Protein AF-A0A2K3MIE4-F1 (afdb_monomer)

Solvent-accessible surface area (backbone atoms only — not comparable to full-atom values): 15399 Å² total; per-residue (Å²): 136,81,85,80,80,53,74,68,64,56,51,57,57,57,58,60,64,71,74,73,79,87,73,94,75,70,89,71,62,68,70,68,67,75,77,69,88,78,77,83,76,74,84,74,79,80,76,81,74,81,78,76,85,73,79,75,79,70,93,45,78,77,49,48,68,51,58,62,53,67,41,61,75,44,60,94,91,35,94,64,21,81,88,58,62,64,66,58,58,49,57,73,76,37,62,61,74,66,50,50,56,49,47,67,73,45,36,73,69,43,48,52,52,52,51,50,53,50,52,53,50,53,53,52,51,50,54,52,50,53,54,52,50,54,54,48,52,56,50,50,54,53,50,51,53,50,50,56,49,52,53,51,50,52,52,54,50,51,52,52,49,52,53,52,52,54,50,52,55,48,54,53,51,52,50,54,50,49,51,53,53,50,53,50,49,51,52,52,52,50,50,50,51,54,52,50,50,54,51,50,53,48,52,50,55,48,53,52,50,54,52,50,54,50,51,55,54,51,45,49,68,78,43,68,87,61,85,62,86,81,69,51,96,74,45,42,77,56,97,90,39,82,37,76,66,76,80,82,81,83,126

Foldseek 3Di:
DDDDDDPVVVVVVVVVVVPPDDDDDDPPPVVVVVPPDDDDDDDDPPPPPPPPPPDPDDPDPVVVVVVLVVCCPPDPPDPSDPPDDVVVVCVVVDVVVVVVVVDVVCDPVNVVVVVVVVVVVVVVVVVVVVVVVVVVVVVVVVVVVVVVVVVVVVVVVVVVVVVVVVVVVVVVVVVVVVVVVVVVVVVVVVVVVVVVVVVVVVVVVVVLVVVQVVVLVVCCVVPVPDDCVPPDSQWDQDPNDTHHDPPPPPD

Mean predicted al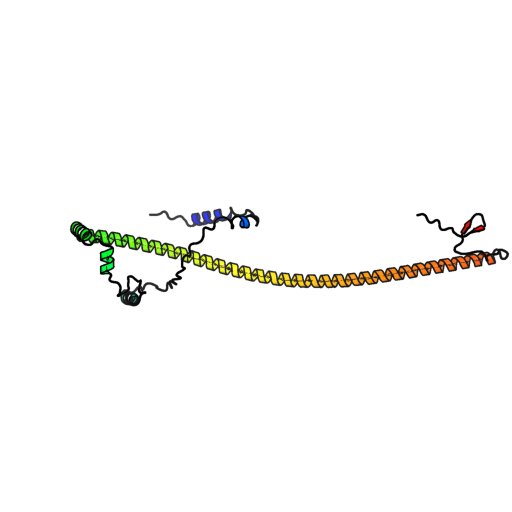igned error: 19.74 Å

pLDDT: mean 73.59, std 22.69, range [24.42, 97.62]

Organism: Trifolium pratense (NCBI:txid57577)

Secondary structure (DSSP, 8-state):
------HHHHHHHHHHTTSS------TTSHHHHSSS----------------------SSHHHHHHHHHHGGG--TT-TT-TTS-HHHHHHHHS-HHHHHHHHHHHHHHHHHHHHHHHHHHHHHHHHHHHHHHHHHHHHHHHHHHHHHHHHHHHHHHHHHHHHHHHHHHHHHHHHHHHHHHHHHHHHHHHHHHHHHHHHHHHHHHHHHHHHHHHHHHHHHHH-TTS--TT--TTEEEETTEEEE-------

Structure (mmCIF, N/CA/C/O backbone):
data_AF-A0A2K3MIE4-F1
#
_entry.id   AF-A0A2K3MIE4-F1
#
loop_
_atom_site.group_PDB
_atom_site.id
_atom_site.type_symbol
_atom_site.label_atom_id
_atom_site.label_alt_id
_atom_site.label_comp_id
_atom_site.label_asym_id
_atom_site.label_entity_id
_atom_site.label_seq_id
_atom_site.pdbx_PDB_ins_code
_atom_site.Cartn_x
_atom_site.Cartn_y
_atom_site.Cartn_z
_atom_site.occupancy
_atom_site.B_iso_or_equiv
_atom_site.auth_seq_id
_atom_site.auth_comp_id
_atom_site.auth_asym_id
_atom_site.auth_atom_id
_atom_site.pdbx_PDB_model_num
ATOM 1 N N . MET A 1 1 ? 18.708 20.104 -47.306 1.00 38.19 1 MET A N 1
ATOM 2 C CA . MET A 1 1 ? 18.418 20.939 -46.119 1.00 38.19 1 MET A CA 1
ATOM 3 C C . MET A 1 1 ? 17.108 20.455 -45.522 1.00 38.19 1 MET A C 1
ATOM 5 O O . MET A 1 1 ? 16.086 20.610 -46.169 1.00 38.19 1 MET A O 1
ATOM 9 N N . ALA A 1 2 ? 17.135 19.792 -44.364 1.00 35.16 2 ALA A N 1
ATOM 10 C CA . ALA A 1 2 ? 15.908 19.425 -43.654 1.00 35.16 2 ALA A CA 1
ATOM 11 C C . ALA A 1 2 ? 15.417 20.636 -42.834 1.00 35.16 2 ALA A C 1
ATOM 13 O O . ALA A 1 2 ? 16.261 21.325 -42.248 1.00 35.16 2 ALA A O 1
ATOM 14 N N . PRO A 1 3 ? 14.105 20.927 -42.790 1.00 42.50 3 PRO A N 1
ATOM 15 C CA . PRO A 1 3 ? 13.595 22.067 -42.043 1.00 42.50 3 PRO A CA 1
ATOM 16 C C . PRO A 1 3 ? 13.736 21.797 -40.540 1.00 42.50 3 PRO A C 1
ATOM 18 O O . PRO A 1 3 ? 13.267 20.784 -40.023 1.00 42.50 3 PRO A O 1
ATOM 21 N N . LYS A 1 4 ? 14.421 22.699 -39.831 1.00 48.53 4 LYS A N 1
ATOM 22 C CA . LYS A 1 4 ? 14.521 22.665 -38.369 1.00 48.53 4 LYS A CA 1
ATOM 23 C C . LYS A 1 4 ? 13.194 23.154 -37.785 1.00 48.53 4 LYS A C 1
ATOM 25 O O . LYS A 1 4 ? 12.883 24.336 -37.902 1.00 48.53 4 LYS A O 1
ATOM 30 N N . MET A 1 5 ? 12.430 22.255 -37.164 1.00 56.97 5 MET A N 1
ATOM 31 C CA . MET A 1 5 ? 11.283 22.634 -36.329 1.00 56.97 5 MET A CA 1
ATOM 32 C C . MET A 1 5 ? 11.757 23.476 -35.145 1.00 56.97 5 MET A C 1
ATOM 34 O O . MET A 1 5 ? 12.803 23.195 -34.550 1.00 56.97 5 MET A O 1
ATOM 38 N N . SER A 1 6 ? 10.995 24.519 -34.815 1.00 74.94 6 SER A N 1
ATOM 39 C CA . SER A 1 6 ? 11.339 25.406 -33.705 1.00 74.94 6 SER A CA 1
ATOM 40 C C . SER A 1 6 ? 11.034 24.727 -32.368 1.00 74.94 6 SER A C 1
ATOM 42 O O . SER A 1 6 ? 10.088 23.949 -32.250 1.00 74.94 6 SER A O 1
ATOM 44 N N . LYS A 1 7 ? 11.821 25.046 -31.337 1.00 62.34 7 LYS A N 1
ATOM 45 C CA . LYS A 1 7 ? 11.661 24.515 -29.973 1.00 62.34 7 LYS A CA 1
ATOM 46 C C . LYS A 1 7 ? 10.233 24.705 -29.428 1.00 62.34 7 LYS A C 1
ATOM 48 O O . LYS A 1 7 ? 9.734 23.840 -28.721 1.00 62.34 7 LYS A O 1
ATOM 53 N N . LYS A 1 8 ? 9.553 25.771 -29.864 1.00 66.88 8 LYS A N 1
ATOM 54 C CA . LYS A 1 8 ? 8.174 26.100 -29.483 1.00 66.88 8 LYS A CA 1
ATOM 55 C C . LYS A 1 8 ? 7.146 25.099 -30.031 1.00 66.88 8 LYS A C 1
ATOM 57 O O . LYS A 1 8 ? 6.204 24.756 -29.335 1.00 66.88 8 LYS A O 1
ATOM 62 N N . GLN A 1 9 ? 7.372 24.566 -31.236 1.00 62.47 9 GLN A N 1
ATOM 63 C CA . GLN A 1 9 ? 6.507 23.535 -31.834 1.00 62.47 9 GLN A CA 1
ATOM 64 C C . GLN A 1 9 ? 6.677 22.168 -31.154 1.00 62.47 9 GLN A C 1
ATOM 66 O O . GLN A 1 9 ? 5.782 21.332 -31.198 1.00 62.47 9 GLN A O 1
ATOM 71 N N . MET A 1 10 ? 7.827 21.938 -30.516 1.00 58.81 10 MET A N 1
ATOM 72 C CA . MET A 1 10 ? 8.111 20.701 -29.787 1.00 58.81 10 MET A CA 1
ATOM 73 C C . MET A 1 10 ? 7.432 20.688 -28.409 1.00 58.81 10 MET A C 1
ATOM 75 O O . MET A 1 10 ? 6.935 19.649 -27.983 1.00 58.81 10 MET A O 1
ATOM 79 N N . GLU A 1 11 ? 7.368 21.843 -27.740 1.00 64.69 11 GLU A N 1
ATOM 80 C CA . GLU A 1 11 ? 6.658 22.012 -26.463 1.00 64.69 11 GLU A CA 1
ATOM 81 C C . GLU A 1 11 ? 5.134 21.914 -26.634 1.00 64.69 11 GLU A C 1
ATOM 83 O O . GLU A 1 11 ? 4.478 21.216 -25.865 1.00 64.69 11 GLU A O 1
ATOM 88 N N . GLU A 1 12 ? 4.579 22.486 -27.705 1.00 59.62 12 GLU A N 1
ATOM 89 C CA . GLU A 1 12 ? 3.132 22.457 -27.973 1.00 59.62 12 GLU A CA 1
ATOM 90 C C . GLU A 1 12 ? 2.603 21.030 -28.245 1.00 59.62 12 GLU A C 1
ATOM 92 O O . GLU A 1 12 ? 1.516 20.657 -27.795 1.00 59.62 12 GLU A O 1
ATOM 97 N N . LEU A 1 13 ? 3.413 20.174 -28.884 1.00 53.97 13 LEU A N 1
ATOM 98 C CA . LEU A 1 13 ? 3.094 18.752 -29.071 1.00 53.97 13 LEU A CA 1
ATOM 99 C C . LEU A 1 13 ? 3.136 17.961 -27.754 1.00 53.97 13 LEU A C 1
ATOM 101 O O . LEU A 1 13 ? 2.296 17.085 -27.537 1.00 53.97 13 LEU A O 1
ATOM 105 N N . LEU A 1 14 ? 4.062 18.287 -26.848 1.00 51.41 14 LEU A N 1
ATOM 106 C CA . LEU A 1 14 ? 4.169 17.637 -25.537 1.00 51.41 14 LEU A CA 1
ATOM 107 C C . LEU A 1 14 ? 3.005 18.010 -24.608 1.00 51.41 14 LEU A C 1
ATOM 109 O O . LEU A 1 14 ? 2.522 17.151 -23.865 1.00 51.41 14 LEU A O 1
ATOM 113 N N . GLU A 1 15 ? 2.513 19.248 -24.679 1.00 48.09 15 GLU A N 1
ATOM 114 C CA . GLU A 1 15 ? 1.377 19.714 -23.876 1.00 48.09 15 GLU A CA 1
ATOM 115 C C . GLU A 1 15 ? 0.042 19.093 -24.326 1.00 48.09 15 GLU A C 1
ATOM 117 O O . GLU A 1 15 ? -0.800 18.768 -23.484 1.00 48.09 15 GLU A O 1
ATOM 122 N N . SER A 1 16 ? -0.133 18.860 -25.635 1.00 45.16 16 SER A N 1
ATOM 123 C CA . SER A 1 16 ? -1.343 18.223 -26.183 1.00 45.16 16 SER A CA 1
ATOM 124 C C . SER A 1 16 ? -1.523 16.773 -25.705 1.00 45.16 16 SER A C 1
ATOM 126 O O . SER A 1 16 ? -2.641 16.352 -25.419 1.00 45.16 16 SER A O 1
ATOM 128 N N . SER A 1 17 ? -0.421 16.045 -25.480 1.00 44.59 17 SER A N 1
ATOM 129 C CA . SER A 1 17 ? -0.449 14.649 -25.012 1.00 44.59 17 SER A CA 1
ATOM 130 C C . SER A 1 17 ? -0.822 14.474 -23.533 1.00 44.59 17 SER A C 1
ATOM 132 O O . SER A 1 17 ? -1.147 13.369 -23.107 1.00 44.59 17 SER A O 1
ATOM 134 N N . LYS A 1 18 ? -0.794 15.548 -22.729 1.00 46.38 18 LYS A N 1
ATOM 135 C CA . LYS A 1 18 ? -1.121 15.488 -21.292 1.00 46.38 18 LYS A CA 1
ATOM 136 C C . LYS A 1 18 ? -2.611 15.657 -20.985 1.00 46.38 18 LYS A C 1
ATOM 138 O O . LYS A 1 18 ? -3.004 15.425 -19.845 1.00 46.38 18 LYS A O 1
ATOM 143 N N . LYS A 1 19 ? -3.435 16.076 -21.955 1.00 44.31 19 LYS A N 1
ATOM 144 C CA . LYS A 1 19 ? -4.866 16.367 -21.729 1.00 44.31 19 LYS A CA 1
ATOM 145 C C . LYS A 1 19 ? -5.825 15.242 -22.130 1.00 44.31 19 LYS A C 1
ATOM 147 O O . LYS A 1 19 ? -6.965 15.261 -21.679 1.00 44.31 19 LYS A O 1
ATOM 152 N N . GLU A 1 20 ? -5.376 14.233 -22.871 1.00 40.16 20 GLU A N 1
ATOM 153 C CA . GLU A 1 20 ? -6.180 13.053 -23.218 1.00 40.16 20 GLU A CA 1
ATOM 154 C C . GLU A 1 20 ? -5.651 11.819 -22.482 1.00 40.16 20 GLU A C 1
ATOM 156 O O . GLU A 1 20 ? -4.841 11.057 -22.998 1.00 40.16 20 GLU A O 1
ATOM 161 N N . GLY A 1 21 ? -6.061 11.632 -21.228 1.00 37.97 21 GLY A N 1
ATOM 162 C CA . GLY A 1 21 ? -5.585 10.474 -20.469 1.00 37.97 21 GLY A CA 1
ATOM 163 C C . GLY A 1 21 ? -6.071 10.371 -19.034 1.00 37.97 21 GLY A C 1
ATOM 164 O O . GLY A 1 21 ? -5.350 9.848 -18.193 1.00 37.97 21 GLY A O 1
ATOM 165 N N . ILE A 1 22 ? -7.269 10.868 -18.725 1.00 38.31 22 ILE A N 1
ATOM 166 C CA . ILE A 1 22 ? -7.956 10.523 -17.477 1.00 38.31 22 ILE A CA 1
ATOM 167 C C . ILE A 1 22 ? -9.279 9.866 -17.867 1.00 38.31 22 ILE A C 1
ATOM 169 O O . ILE A 1 22 ? -10.312 10.519 -17.961 1.00 38.31 22 ILE A O 1
ATOM 173 N N . SER A 1 23 ? -9.244 8.557 -18.113 1.00 37.72 23 SER A N 1
ATOM 174 C CA . SER A 1 23 ? -10.439 7.723 -18.011 1.00 37.72 23 SER A CA 1
ATOM 175 C C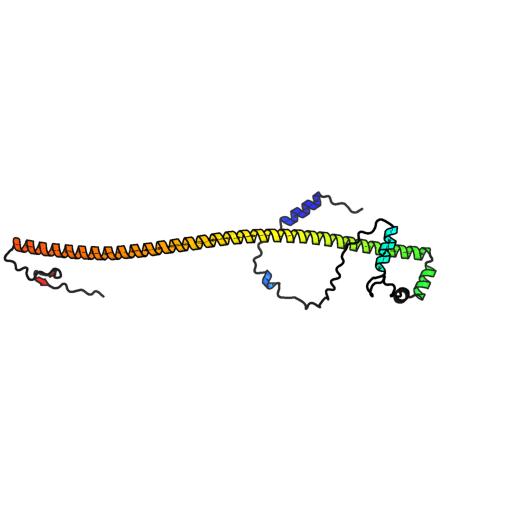 . SER A 1 23 ? -10.129 6.560 -17.081 1.00 37.72 23 SER A C 1
ATOM 177 O O . SER A 1 23 ? -9.247 5.747 -17.358 1.00 37.72 23 SER A O 1
ATOM 179 N N . HIS A 1 24 ? -10.850 6.513 -15.965 1.00 39.16 24 HIS A N 1
ATOM 180 C CA . HIS A 1 24 ? -10.880 5.393 -15.039 1.00 39.16 24 HIS A CA 1
ATOM 181 C C . HIS A 1 24 ? -11.136 4.082 -15.794 1.00 39.16 24 HIS A C 1
ATOM 183 O O . HIS A 1 24 ? -12.237 3.862 -16.289 1.00 39.16 24 HIS A O 1
ATOM 189 N N . VAL A 1 25 ? -10.137 3.199 -15.847 1.00 34.44 25 VAL A N 1
ATOM 190 C CA . VAL A 1 25 ? -10.334 1.804 -16.251 1.00 34.44 25 VAL A CA 1
ATOM 191 C C . VAL A 1 25 ? -10.197 0.939 -15.006 1.00 34.44 25 VAL A C 1
ATOM 193 O O . VAL A 1 25 ? -9.140 0.825 -14.389 1.00 34.44 25 VAL A O 1
ATOM 196 N N . THR A 1 26 ? -11.340 0.394 -14.614 1.00 36.53 26 THR A N 1
ATOM 197 C CA . THR A 1 26 ? -11.581 -0.549 -13.529 1.00 36.53 26 THR A CA 1
ATOM 198 C C . THR A 1 26 ? -10.701 -1.795 -13.661 1.00 36.53 26 THR A C 1
ATOM 200 O O . THR A 1 26 ? -10.535 -2.358 -14.742 1.00 36.53 26 THR A O 1
ATOM 203 N N . ALA A 1 27 ? -10.182 -2.263 -12.523 1.00 37.75 27 ALA A N 1
ATOM 204 C CA . ALA A 1 27 ? -9.206 -3.345 -12.355 1.00 37.75 27 ALA A CA 1
ATOM 205 C C . ALA A 1 27 ? -9.613 -4.745 -12.887 1.00 37.75 27 ALA A C 1
ATOM 207 O O . ALA A 1 27 ? -8.873 -5.707 -12.693 1.00 37.75 27 ALA A O 1
ATOM 208 N N . ASN A 1 28 ? -10.746 -4.881 -13.581 1.00 37.38 28 ASN A N 1
ATOM 209 C CA . ASN A 1 28 ? -11.260 -6.169 -14.053 1.00 37.38 28 ASN A CA 1
ATOM 210 C C . ASN A 1 28 ? -10.889 -6.516 -15.507 1.00 37.38 28 ASN A C 1
ATOM 212 O O . ASN A 1 28 ? -10.974 -7.684 -15.869 1.00 37.38 28 ASN A O 1
ATOM 216 N N . VAL A 1 29 ? -10.401 -5.572 -16.323 1.00 38.22 29 VAL A N 1
ATOM 217 C CA . VAL A 1 29 ? -10.062 -5.845 -17.744 1.00 38.22 29 VAL A CA 1
ATOM 218 C C . VAL A 1 29 ? -8.662 -6.459 -17.919 1.00 38.22 29 VAL A C 1
ATOM 220 O O . VAL A 1 29 ? -8.409 -7.195 -18.870 1.00 38.22 29 VAL A O 1
ATOM 223 N N . VAL A 1 30 ? -7.750 -6.251 -16.964 1.00 35.88 30 VAL A N 1
ATOM 224 C CA . VAL A 1 30 ? -6.365 -6.760 -17.052 1.00 35.88 30 VAL A CA 1
ATOM 225 C C . VAL A 1 30 ? -6.296 -8.288 -16.897 1.00 35.88 30 VAL A C 1
ATOM 227 O O . VAL A 1 30 ? -5.356 -8.918 -17.372 1.00 35.88 30 VAL A O 1
ATOM 230 N N . LYS A 1 31 ? -7.313 -8.917 -16.294 1.00 37.91 31 LYS A N 1
ATOM 231 C CA . LYS A 1 31 ? -7.312 -10.367 -16.049 1.00 37.91 31 LYS A CA 1
ATOM 232 C C . LYS A 1 31 ? -7.751 -11.201 -17.260 1.00 37.91 31 LYS A C 1
ATOM 234 O O . LYS A 1 31 ? -7.360 -12.361 -17.348 1.00 37.91 31 LYS A O 1
ATOM 239 N N . GLU A 1 32 ? -8.504 -10.629 -18.204 1.00 33.66 32 GLU A N 1
ATOM 240 C CA . GLU A 1 32 ? -9.007 -11.363 -19.380 1.00 33.66 32 GLU A CA 1
ATOM 241 C C . GLU A 1 32 ? -8.097 -11.288 -20.615 1.00 33.66 32 GLU A C 1
ATOM 243 O O . GLU A 1 32 ? -8.135 -12.197 -21.443 1.00 33.66 32 GLU A O 1
ATOM 248 N N . LEU A 1 33 ? -7.221 -10.282 -20.725 1.00 34.72 33 LEU A N 1
ATOM 249 C CA . LEU A 1 33 ? -6.295 -10.163 -21.864 1.00 34.72 33 LEU A CA 1
ATOM 250 C C . LEU A 1 33 ? -4.978 -10.940 -21.701 1.00 34.72 33 LEU A C 1
ATOM 252 O O . LEU A 1 33 ? -4.288 -11.163 -22.690 1.00 34.72 33 LEU A O 1
ATOM 256 N N . CYS A 1 34 ? -4.636 -11.401 -20.494 1.00 36.62 34 CYS A N 1
ATOM 257 C CA . CYS A 1 34 ? -3.381 -12.126 -20.256 1.00 36.62 34 CYS A CA 1
ATOM 258 C C . CYS A 1 34 ? -3.430 -13.634 -20.567 1.00 36.62 34 CYS A C 1
ATOM 260 O O . CYS A 1 34 ? -2.379 -14.266 -20.572 1.00 36.62 34 CYS A O 1
ATOM 262 N N . ASN A 1 35 ? -4.602 -14.221 -20.848 1.00 39.69 35 ASN A N 1
ATOM 263 C CA . ASN A 1 35 ? -4.755 -15.685 -20.920 1.00 39.69 35 ASN A CA 1
ATOM 264 C C . ASN A 1 35 ? -5.033 -16.272 -22.312 1.00 39.69 35 ASN A C 1
ATOM 266 O O . ASN A 1 35 ? -5.252 -17.478 -22.424 1.00 39.69 35 ASN A O 1
ATOM 270 N N . LYS A 1 36 ? -5.022 -15.478 -23.388 1.00 38.81 36 LYS A N 1
ATOM 271 C CA . LYS A 1 36 ? -5.186 -16.008 -24.751 1.00 38.81 36 LYS A CA 1
ATOM 272 C C . LYS A 1 36 ? -4.133 -15.398 -25.670 1.00 38.81 36 LYS A C 1
ATOM 274 O O . LYS A 1 36 ? -4.166 -14.200 -25.918 1.00 38.81 36 LYS A O 1
ATOM 279 N N . ASN A 1 37 ? -3.251 -16.258 -26.181 1.00 41.84 37 ASN A N 1
ATOM 280 C CA . ASN A 1 37 ? -2.140 -16.008 -27.113 1.00 41.84 37 ASN A CA 1
ATOM 281 C C . ASN A 1 37 ? -0.771 -15.751 -26.469 1.00 41.84 37 ASN A C 1
ATOM 283 O O . ASN A 1 37 ? -0.195 -14.675 -26.599 1.00 41.84 37 ASN A O 1
ATOM 287 N N . ILE A 1 38 ? -0.198 -16.800 -25.878 1.00 36.78 38 ILE A N 1
ATOM 288 C CA . ILE A 1 38 ? 1.258 -16.972 -25.872 1.00 36.78 38 ILE A CA 1
ATOM 289 C C . ILE A 1 38 ? 1.546 -18.134 -26.833 1.00 36.78 38 ILE A C 1
ATOM 291 O O . ILE A 1 38 ? 1.228 -19.273 -26.491 1.00 36.78 38 ILE A O 1
ATOM 295 N N . PRO A 1 39 ? 2.078 -17.892 -28.045 1.00 36.84 39 PRO A N 1
ATOM 296 C CA . PRO A 1 39 ? 2.742 -18.949 -28.785 1.00 36.84 39 PRO A CA 1
ATOM 297 C C . PRO A 1 39 ? 3.987 -19.364 -27.999 1.00 36.84 39 PRO A C 1
ATOM 299 O O . PRO A 1 39 ? 4.750 -18.514 -27.539 1.00 36.84 39 PRO A O 1
ATOM 302 N N . GLU A 1 40 ? 4.140 -20.673 -27.829 1.00 35.31 40 GLU A N 1
ATOM 303 C CA . GLU A 1 40 ? 5.293 -21.365 -27.257 1.00 35.31 40 GLU A CA 1
ATOM 304 C C . GLU A 1 40 ? 6.606 -20.658 -27.634 1.00 35.31 40 GLU A C 1
ATOM 306 O O . GLU A 1 40 ? 6.989 -20.579 -28.803 1.00 35.31 40 GLU A O 1
ATOM 311 N N . ALA A 1 41 ? 7.266 -20.068 -26.636 1.00 36.44 41 ALA A N 1
ATOM 312 C CA . ALA A 1 41 ? 8.521 -19.369 -26.830 1.00 36.44 41 ALA A CA 1
ATOM 313 C C . ALA A 1 41 ? 9.610 -20.390 -27.179 1.00 36.44 41 ALA A C 1
ATOM 315 O O . ALA A 1 41 ? 10.010 -21.202 -26.345 1.00 36.44 41 ALA A O 1
ATOM 316 N N . ILE A 1 42 ? 10.105 -20.323 -28.414 1.00 35.03 42 ILE A N 1
ATOM 317 C CA . ILE A 1 42 ? 11.364 -20.952 -28.817 1.00 35.03 42 ILE A CA 1
ATOM 318 C C . ILE A 1 42 ? 12.445 -20.452 -27.844 1.00 35.03 42 ILE A C 1
ATOM 320 O O . ILE A 1 42 ? 12.552 -19.235 -27.650 1.00 35.03 42 ILE A O 1
ATOM 324 N N . PRO A 1 43 ? 13.244 -21.331 -27.216 1.00 31.09 43 PRO A N 1
ATOM 325 C CA . PRO A 1 43 ? 14.280 -20.898 -26.295 1.00 31.09 43 PRO A CA 1
ATOM 326 C C . PRO A 1 43 ? 15.370 -20.167 -27.086 1.00 31.09 43 PRO A C 1
ATOM 328 O O . PRO A 1 43 ? 16.244 -20.779 -27.696 1.00 31.09 43 PRO A O 1
ATOM 331 N N . LEU A 1 44 ? 15.320 -18.835 -27.081 1.00 31.61 44 LEU A N 1
ATOM 332 C CA . LEU A 1 44 ? 16.461 -18.008 -27.447 1.00 31.61 44 LEU A CA 1
ATOM 333 C C . LEU A 1 44 ? 17.513 -18.217 -26.362 1.00 31.61 44 LEU A C 1
ATOM 335 O O . LEU A 1 44 ? 17.362 -17.730 -25.242 1.00 31.61 44 LEU A O 1
ATOM 339 N N . GLN A 1 45 ? 18.568 -18.964 -26.691 1.00 28.78 45 GLN A N 1
ATOM 340 C CA . GLN A 1 45 ? 19.790 -18.982 -25.901 1.00 28.78 45 GLN A CA 1
ATOM 341 C C . GLN A 1 45 ? 20.261 -17.533 -25.724 1.00 28.78 45 GLN A C 1
ATOM 343 O O . GLN A 1 45 ? 20.785 -16.907 -26.644 1.00 28.78 45 GLN A O 1
ATOM 348 N N . THR A 1 46 ? 20.050 -16.981 -24.532 1.00 29.20 46 THR A N 1
ATOM 349 C CA . THR A 1 46 ? 20.683 -15.743 -24.089 1.00 29.20 46 THR A CA 1
ATOM 350 C C . THR A 1 46 ? 22.176 -16.000 -23.951 1.00 29.20 46 THR A C 1
ATOM 352 O O . THR A 1 46 ? 22.668 -16.343 -22.877 1.00 29.20 46 THR A O 1
ATOM 355 N N . VAL A 1 47 ? 22.913 -15.815 -25.043 1.00 28.66 47 VAL A N 1
ATOM 356 C CA . VAL A 1 47 ? 24.347 -15.554 -24.959 1.00 28.66 47 VAL A CA 1
ATOM 357 C C . VAL A 1 47 ? 24.482 -14.115 -24.470 1.00 28.66 47 VAL A C 1
ATOM 359 O O . VAL A 1 47 ? 24.398 -13.154 -25.233 1.00 28.66 47 VAL A O 1
ATOM 362 N N . SER A 1 48 ? 24.616 -13.959 -23.155 1.00 27.66 48 SER A N 1
ATOM 363 C CA . SER A 1 48 ? 25.017 -12.699 -22.534 1.00 27.66 48 SER A CA 1
ATOM 364 C C . SER A 1 48 ? 26.470 -12.410 -22.915 1.00 27.66 48 SER A C 1
ATOM 366 O O . SER A 1 48 ? 27.389 -12.711 -22.155 1.00 27.66 48 SER A O 1
ATOM 368 N N . VAL A 1 49 ? 26.693 -11.809 -24.084 1.00 28.78 49 VAL A N 1
ATOM 369 C CA . VAL A 1 49 ? 27.965 -11.136 -24.354 1.00 28.78 49 VAL A CA 1
ATOM 370 C C . VAL A 1 49 ? 27.890 -9.775 -23.675 1.00 28.78 49 VAL A C 1
ATOM 372 O O . VAL A 1 49 ? 27.254 -8.843 -24.169 1.00 28.78 49 VAL A O 1
ATOM 375 N N . ALA A 1 50 ? 28.512 -9.669 -22.504 1.00 24.42 50 ALA A N 1
ATOM 376 C CA . ALA A 1 50 ? 28.745 -8.390 -21.858 1.00 24.42 50 ALA A CA 1
ATOM 377 C C . ALA A 1 50 ? 29.707 -7.571 -22.733 1.00 24.42 50 ALA A C 1
ATOM 379 O O . ALA A 1 50 ? 30.924 -7.677 -22.607 1.00 24.42 50 ALA A O 1
ATOM 380 N N . PHE A 1 51 ? 29.172 -6.746 -23.633 1.00 28.92 51 PHE A N 1
ATOM 381 C CA . PHE A 1 51 ? 29.963 -5.702 -24.275 1.00 28.92 51 PHE A CA 1
ATOM 382 C C . PHE A 1 51 ? 30.193 -4.590 -23.252 1.00 28.92 51 PHE A C 1
ATOM 384 O O . PHE A 1 51 ? 29.411 -3.646 -23.124 1.00 28.92 51 PHE A O 1
ATOM 391 N N . ALA A 1 52 ? 31.278 -4.713 -22.491 1.00 28.45 52 ALA A N 1
ATOM 392 C CA . ALA A 1 52 ? 31.850 -3.583 -21.783 1.00 28.45 52 ALA A CA 1
ATOM 393 C C . ALA A 1 52 ? 32.341 -2.579 -22.838 1.00 28.45 52 ALA A C 1
ATOM 395 O O . ALA A 1 52 ? 33.437 -2.699 -23.378 1.00 28.45 52 ALA A O 1
ATOM 396 N N . SER A 1 53 ? 31.505 -1.595 -23.173 1.00 38.22 53 SER A N 1
ATOM 397 C CA . SER A 1 53 ? 31.908 -0.475 -24.022 1.00 38.22 53 SER A CA 1
ATOM 398 C C . SER A 1 53 ? 32.823 0.456 -23.225 1.00 38.22 53 SER A C 1
ATOM 400 O O . SER A 1 53 ? 32.390 1.475 -22.691 1.00 38.22 53 SER A O 1
ATOM 402 N N . THR A 1 54 ? 34.099 0.090 -23.112 1.00 37.09 54 THR A N 1
ATOM 403 C CA . THR A 1 54 ? 35.150 0.935 -22.517 1.00 37.09 54 THR A CA 1
ATOM 404 C C . THR A 1 54 ? 36.051 1.594 -23.562 1.00 37.09 54 THR A C 1
ATOM 406 O O . THR A 1 54 ? 36.935 2.372 -23.208 1.00 37.09 54 THR A O 1
ATOM 409 N N . SER A 1 55 ? 35.825 1.365 -24.856 1.00 40.75 55 SER A N 1
ATOM 410 C CA . SER A 1 55 ? 36.679 1.931 -25.900 1.00 40.75 55 SER A CA 1
ATOM 411 C C . SER A 1 55 ? 36.267 3.366 -26.248 1.00 40.75 55 SER A C 1
ATOM 413 O O . SER A 1 55 ? 35.448 3.615 -27.133 1.00 40.75 55 SER A O 1
ATOM 415 N N . LYS A 1 56 ? 36.857 4.351 -25.558 1.00 46.31 56 LYS A N 1
ATOM 416 C CA . LYS A 1 56 ? 37.046 5.678 -26.160 1.00 46.31 56 LYS A CA 1
ATOM 417 C C . LYS A 1 56 ? 38.093 5.512 -27.260 1.00 46.31 56 LYS A C 1
ATOM 419 O O . LYS A 1 56 ? 39.253 5.248 -26.949 1.00 46.31 56 LYS A O 1
ATOM 424 N N . ALA A 1 57 ? 37.688 5.668 -28.520 1.00 43.78 57 ALA A N 1
ATOM 425 C CA . ALA A 1 57 ? 38.601 5.604 -29.656 1.00 43.78 57 ALA A CA 1
ATOM 426 C C . ALA A 1 57 ? 39.815 6.532 -29.420 1.00 43.78 57 ALA A C 1
ATOM 428 O O . ALA A 1 57 ? 39.621 7.715 -29.110 1.00 43.78 57 ALA A O 1
ATOM 429 N N . PRO A 1 58 ? 41.062 6.037 -29.540 1.00 43.97 58 PRO A N 1
ATOM 430 C CA . PRO A 1 58 ? 42.236 6.870 -29.346 1.00 43.97 58 PRO A CA 1
ATOM 431 C C . PRO A 1 58 ? 42.298 7.953 -30.426 1.00 43.97 58 PRO A C 1
ATOM 433 O O . PRO A 1 58 ? 42.304 7.661 -31.620 1.00 43.97 58 PRO A O 1
ATOM 436 N N . THR A 1 59 ? 42.410 9.213 -30.014 1.00 51.62 59 THR A N 1
ATOM 437 C CA . THR A 1 59 ? 42.575 10.373 -30.909 1.00 51.62 59 THR A CA 1
ATOM 438 C C . THR A 1 59 ? 43.969 10.462 -31.544 1.00 51.62 59 THR A C 1
ATOM 440 O O . THR A 1 59 ? 44.214 11.351 -32.354 1.00 51.62 59 THR A O 1
ATOM 443 N N . ASN A 1 60 ? 44.885 9.546 -31.203 1.00 45.72 60 ASN A N 1
ATOM 444 C CA . ASN A 1 60 ? 46.270 9.531 -31.671 1.00 45.72 60 ASN A CA 1
ATOM 445 C C . ASN A 1 60 ? 46.538 8.327 -32.613 1.00 45.72 60 ASN A C 1
ATOM 447 O O . ASN A 1 60 ? 46.328 7.184 -32.193 1.00 45.72 60 ASN A O 1
ATOM 451 N N . PRO A 1 61 ? 47.052 8.539 -33.845 1.00 51.06 61 PRO A N 1
ATOM 452 C CA . PRO A 1 61 ? 47.365 7.476 -34.812 1.00 51.06 61 PRO A CA 1
ATOM 453 C C . PRO A 1 61 ? 48.334 6.402 -34.296 1.00 51.06 61 PRO A C 1
ATOM 455 O O . PRO A 1 61 ? 48.245 5.241 -34.687 1.00 51.06 61 PRO A O 1
ATOM 458 N N . THR A 1 62 ? 49.239 6.746 -33.379 1.00 53.88 62 THR A N 1
ATOM 459 C CA . THR A 1 62 ? 50.216 5.790 -32.829 1.00 53.88 62 THR A CA 1
ATOM 460 C C . THR A 1 62 ? 49.573 4.817 -31.830 1.00 53.88 62 THR A C 1
ATOM 462 O O . THR A 1 62 ? 50.062 3.704 -31.642 1.00 53.88 62 THR A O 1
ATOM 465 N N . LEU A 1 63 ? 48.440 5.198 -31.224 1.00 55.12 63 LEU A N 1
ATOM 466 C CA . LEU A 1 63 ? 47.648 4.330 -30.344 1.00 55.12 63 LEU A CA 1
ATOM 467 C C . LEU A 1 63 ? 46.764 3.354 -31.130 1.00 55.12 63 LEU A C 1
ATOM 469 O O . LEU A 1 63 ? 46.475 2.274 -30.623 1.00 55.12 63 LEU A O 1
ATOM 473 N N . TRP A 1 64 ? 46.409 3.673 -32.378 1.00 52.31 64 TRP A N 1
ATOM 474 C CA . TRP A 1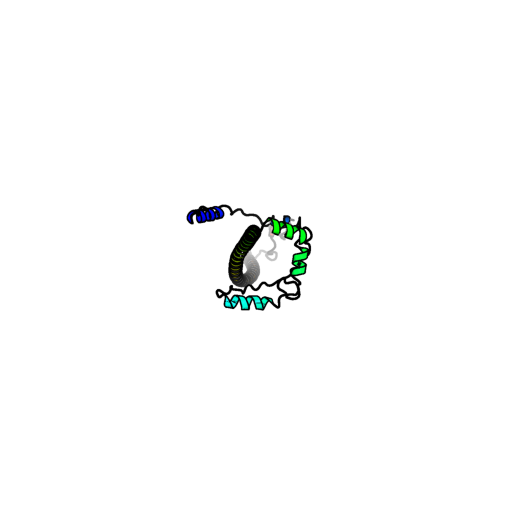 64 ? 45.666 2.764 -33.258 1.00 52.31 64 TRP A CA 1
ATOM 475 C C . TRP A 1 64 ? 46.424 1.463 -33.520 1.00 52.31 64 TRP A C 1
ATOM 477 O O . TRP A 1 64 ? 45.862 0.381 -33.391 1.00 52.31 64 TRP A O 1
ATOM 487 N N . ALA A 1 65 ? 47.727 1.548 -33.795 1.00 54.53 65 ALA A N 1
ATOM 488 C CA . ALA A 1 65 ? 48.564 0.367 -34.006 1.00 54.53 65 ALA A CA 1
ATOM 489 C C . ALA A 1 65 ? 48.735 -0.491 -32.737 1.00 54.53 65 ALA A C 1
ATOM 491 O O . ALA A 1 65 ? 49.096 -1.663 -32.826 1.00 54.53 65 ALA A O 1
ATOM 492 N N . LYS A 1 66 ? 48.536 0.081 -31.543 1.00 55.72 66 LYS A N 1
ATOM 493 C CA . LYS A 1 66 ? 48.539 -0.666 -30.276 1.00 55.72 66 LYS A CA 1
ATOM 494 C C . LYS A 1 66 ? 47.168 -1.301 -30.015 1.00 55.72 66 LYS A C 1
ATOM 496 O O . LYS A 1 66 ? 47.114 -2.490 -29.739 1.00 55.72 66 LYS A O 1
ATOM 501 N N . HIS A 1 67 ? 46.088 -0.553 -30.237 1.00 55.34 67 HIS A N 1
ATOM 502 C CA . HIS A 1 67 ? 44.710 -1.028 -30.097 1.00 55.34 67 HIS A CA 1
ATOM 503 C C . HIS A 1 67 ? 44.365 -2.166 -31.073 1.00 55.34 67 HIS A C 1
ATOM 505 O O . HIS A 1 67 ? 43.746 -3.146 -30.686 1.00 55.34 67 HIS A O 1
ATOM 511 N N . LEU A 1 68 ?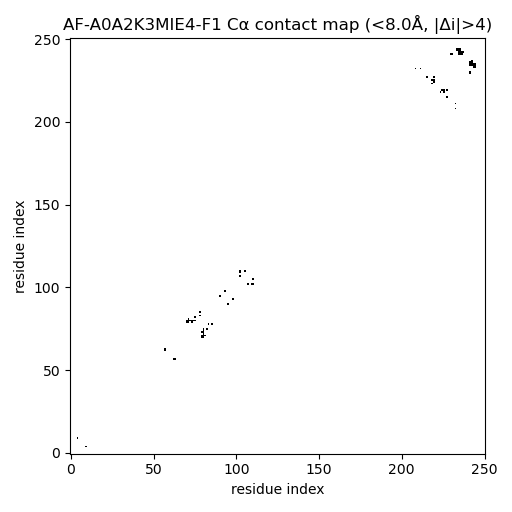 44.836 -2.099 -32.323 1.00 53.62 68 LEU A N 1
ATOM 512 C CA . LEU A 1 68 ? 44.664 -3.184 -33.298 1.00 53.62 68 LEU A CA 1
ATOM 513 C C . LEU A 1 68 ? 45.467 -4.447 -32.942 1.00 53.62 68 LEU A C 1
ATOM 515 O O . LEU A 1 68 ? 45.075 -5.538 -33.335 1.00 53.62 68 LEU A O 1
ATOM 519 N N . ARG A 1 69 ? 46.569 -4.320 -32.186 1.00 54.50 69 ARG A N 1
ATOM 520 C CA . ARG A 1 69 ? 47.349 -5.473 -31.700 1.00 54.50 69 ARG A CA 1
ATOM 521 C C . ARG A 1 69 ? 46.684 -6.190 -30.529 1.00 54.50 69 ARG A C 1
ATOM 523 O O . ARG A 1 69 ? 46.897 -7.384 -30.384 1.00 54.50 69 ARG A O 1
ATOM 530 N N . GLU A 1 70 ? 45.862 -5.504 -29.741 1.00 55.56 70 GLU A N 1
ATOM 531 C CA . GLU A 1 70 ? 45.070 -6.116 -28.661 1.00 55.56 70 GLU A CA 1
ATOM 532 C C . GLU A 1 70 ? 43.953 -7.033 -29.207 1.00 55.56 70 GLU A C 1
ATOM 534 O O . GLU A 1 70 ? 43.471 -7.903 -28.493 1.00 55.56 70 GLU A O 1
ATOM 539 N N . PHE A 1 71 ? 43.594 -6.916 -30.494 1.00 51.19 71 PHE A N 1
ATOM 540 C CA . PHE A 1 71 ? 42.687 -7.845 -31.188 1.00 51.19 71 PHE A CA 1
ATOM 541 C C . PHE A 1 71 ? 43.362 -9.140 -31.683 1.00 51.19 71 PHE A C 1
ATOM 543 O O . PHE A 1 71 ? 42.660 -10.025 -32.173 1.00 51.19 71 PHE A O 1
ATOM 550 N N . ASN A 1 72 ? 44.689 -9.285 -31.542 1.00 49.81 72 ASN A N 1
ATOM 551 C CA . ASN A 1 72 ? 45.422 -10.500 -31.938 1.00 49.81 72 ASN A CA 1
ATOM 552 C C . ASN A 1 72 ? 45.081 -11.738 -31.084 1.00 49.81 72 ASN A C 1
ATOM 554 O O . ASN A 1 72 ? 45.468 -12.840 -31.455 1.00 49.81 72 ASN A O 1
ATOM 558 N N . GLU A 1 73 ? 44.361 -11.567 -29.973 1.00 54.69 73 GLU A N 1
ATOM 559 C CA . GLU A 1 73 ? 43.943 -12.635 -29.048 1.00 54.69 73 GLU A CA 1
ATOM 560 C C . GLU A 1 73 ? 42.408 -12.786 -29.000 1.00 54.69 73 GLU A C 1
ATOM 562 O O . GLU A 1 73 ? 41.831 -13.173 -27.985 1.00 54.69 73 GLU A O 1
ATOM 567 N N . GLY A 1 74 ? 41.712 -12.409 -30.080 1.00 55.44 74 GLY A N 1
ATOM 568 C CA . GLY A 1 74 ? 40.257 -12.542 -30.165 1.00 55.44 74 GLY A CA 1
ATOM 569 C C . GLY A 1 74 ? 39.773 -14.004 -30.076 1.00 55.44 74 GLY A C 1
ATOM 570 O O . GLY A 1 74 ? 40.553 -14.919 -30.335 1.00 55.44 74 GLY A O 1
ATOM 571 N N . PRO A 1 75 ? 38.484 -14.237 -29.752 1.00 58.91 75 PRO A N 1
ATOM 572 C CA . PRO A 1 75 ? 37.885 -15.578 -29.718 1.00 58.91 75 PRO A CA 1
ATOM 573 C C . PRO A 1 75 ? 38.156 -16.369 -31.010 1.00 58.91 75 PRO A C 1
ATOM 575 O O . PRO A 1 75 ? 38.330 -15.759 -32.068 1.00 58.91 75 PRO A O 1
ATOM 578 N N . GLU A 1 76 ? 38.156 -17.706 -30.951 1.00 60.59 76 GLU A N 1
ATOM 579 C CA . GLU A 1 76 ? 38.392 -18.577 -32.123 1.00 60.59 76 GLU A CA 1
ATOM 580 C C . GLU A 1 76 ? 37.474 -18.240 -33.316 1.00 60.59 76 GLU A C 1
ATOM 582 O O . GLU A 1 76 ? 37.917 -18.287 -34.459 1.00 60.59 76 GLU A O 1
ATOM 587 N N . ASP A 1 77 ? 36.261 -17.746 -33.048 1.00 57.81 77 ASP A N 1
ATOM 588 C CA . ASP A 1 77 ? 35.260 -17.377 -34.061 1.00 57.81 77 ASP A CA 1
ATOM 589 C C . ASP A 1 77 ? 35.394 -15.933 -34.601 1.00 57.81 77 ASP A C 1
ATOM 591 O O . ASP A 1 77 ? 34.531 -15.433 -35.329 1.00 57.81 77 ASP A O 1
ATOM 595 N N . SER A 1 78 ? 36.438 -15.197 -34.214 1.00 61.62 78 SER A N 1
ATOM 596 C CA . SER A 1 78 ? 36.644 -13.809 -34.642 1.00 61.62 78 SER A CA 1
ATOM 597 C C . SER A 1 78 ? 37.349 -13.735 -35.992 1.00 61.62 78 SER A C 1
ATOM 599 O O . SER A 1 78 ? 38.475 -14.195 -36.119 1.00 61.62 78 SER A O 1
ATOM 601 N N . LEU A 1 79 ? 36.777 -12.999 -36.952 1.00 55.81 79 LEU A N 1
ATOM 602 C CA . LEU A 1 79 ? 37.394 -12.648 -38.251 1.00 55.81 79 LEU A CA 1
ATOM 603 C C . LEU A 1 79 ? 38.803 -12.018 -38.148 1.00 55.81 79 LEU A C 1
ATOM 605 O O . LEU A 1 79 ? 39.552 -11.978 -39.128 1.00 55.81 79 LEU A O 1
ATOM 609 N N . TRP A 1 80 ? 39.163 -11.505 -36.970 1.00 61.53 80 TRP A N 1
ATOM 610 C CA . TRP A 1 80 ? 40.466 -10.902 -36.687 1.00 61.53 80 TRP A CA 1
ATOM 611 C C . TRP A 1 80 ? 41.490 -11.883 -36.105 1.00 61.53 80 TRP A C 1
ATOM 613 O O . TRP A 1 80 ? 42.660 -11.519 -35.996 1.00 61.53 80 TRP A O 1
ATOM 623 N N . ASN A 1 81 ? 41.085 -13.117 -35.792 1.00 67.50 81 ASN A N 1
ATOM 624 C CA . ASN A 1 81 ? 41.986 -14.178 -35.360 1.00 67.50 81 ASN A CA 1
ATOM 625 C C . ASN A 1 81 ? 42.989 -14.517 -36.483 1.00 67.50 81 ASN A C 1
ATOM 627 O O . ASN A 1 81 ? 42.671 -14.436 -37.674 1.00 67.50 81 ASN A O 1
ATOM 631 N N . LEU A 1 82 ? 44.229 -14.832 -36.104 1.00 63.44 82 LEU A N 1
ATOM 632 C CA . LEU A 1 82 ? 45.313 -15.193 -37.023 1.00 63.44 82 LEU A CA 1
ATOM 633 C C . LEU A 1 82 ? 45.200 -16.637 -37.529 1.00 63.44 82 LEU A C 1
ATOM 635 O O . LEU A 1 82 ? 45.820 -16.959 -38.539 1.00 63.44 82 LEU A O 1
ATOM 639 N N . SER A 1 83 ? 44.435 -17.492 -36.840 1.00 67.19 83 SER A N 1
ATOM 640 C CA . SER A 1 83 ? 44.186 -18.881 -37.246 1.00 67.19 83 SER A CA 1
ATOM 641 C C . SER A 1 83 ? 43.189 -19.013 -38.400 1.00 67.19 83 SER A C 1
ATOM 643 O O . SER A 1 83 ? 43.132 -20.067 -39.026 1.00 67.19 83 SER A O 1
ATOM 645 N N . ILE A 1 84 ? 42.415 -17.964 -38.691 1.00 67.69 84 ILE A N 1
ATOM 646 C CA . ILE A 1 84 ? 41.451 -17.955 -39.791 1.00 67.69 84 ILE A CA 1
ATOM 647 C C . ILE A 1 84 ? 42.174 -17.641 -41.102 1.00 67.69 84 ILE A C 1
ATOM 649 O O . ILE A 1 84 ? 42.739 -16.552 -41.259 1.00 67.69 84 ILE A O 1
ATOM 653 N N . ASP A 1 85 ? 42.101 -18.557 -42.073 1.00 72.25 85 ASP A N 1
ATOM 654 C CA . ASP A 1 85 ? 42.545 -18.273 -43.436 1.00 72.25 85 ASP A CA 1
ATOM 655 C C . ASP A 1 85 ? 41.543 -17.344 -44.130 1.00 72.25 85 ASP A C 1
ATOM 657 O O . ASP A 1 85 ? 40.488 -17.725 -44.636 1.00 72.25 85 ASP A O 1
ATOM 661 N N . ARG A 1 86 ? 41.889 -16.060 -44.150 1.00 68.88 86 ARG A N 1
ATOM 662 C CA . ARG A 1 86 ? 41.076 -15.021 -44.788 1.00 68.88 86 ARG A CA 1
ATOM 663 C C . ARG A 1 86 ? 41.003 -15.208 -46.300 1.00 68.88 86 ARG A C 1
ATOM 665 O O . ARG A 1 86 ? 40.055 -14.720 -46.908 1.00 68.88 86 ARG A O 1
ATOM 672 N N . SER A 1 87 ? 41.989 -15.875 -46.895 1.00 68.94 87 SER A N 1
ATOM 673 C CA . SER A 1 87 ? 42.010 -16.169 -48.330 1.00 68.94 87 SER A CA 1
ATOM 674 C C . SER A 1 87 ? 40.905 -17.160 -48.673 1.00 68.94 87 SER A C 1
ATOM 676 O O . SER A 1 87 ? 40.182 -16.934 -49.636 1.00 68.94 87 SER A O 1
ATOM 678 N N . GLU A 1 88 ? 40.706 -18.174 -47.828 1.00 70.44 88 GLU A N 1
ATOM 679 C CA . GLU A 1 88 ? 39.637 -19.168 -47.966 1.00 70.44 88 GLU A CA 1
ATOM 680 C C . GLU A 1 88 ? 38.247 -18.521 -47.856 1.00 70.44 88 GLU A C 1
ATOM 682 O O . GLU A 1 88 ? 37.417 -18.704 -48.740 1.00 70.44 88 GLU A O 1
ATOM 687 N N . ILE A 1 89 ? 38.020 -17.649 -46.866 1.00 68.31 89 ILE A N 1
ATOM 688 C CA . ILE A 1 89 ? 36.745 -16.911 -46.727 1.00 68.31 89 ILE A CA 1
ATOM 689 C C . ILE A 1 89 ? 36.465 -16.028 -47.950 1.00 68.31 89 ILE A C 1
ATOM 691 O O . ILE A 1 89 ? 35.326 -15.933 -48.419 1.00 68.31 89 ILE A O 1
ATOM 695 N N . VAL A 1 90 ? 37.494 -15.344 -48.455 1.00 68.00 90 VAL A N 1
ATOM 696 C CA . VAL A 1 90 ? 37.385 -14.502 -49.650 1.00 68.00 90 VAL A CA 1
ATOM 697 C C . VAL A 1 90 ? 37.084 -15.357 -50.880 1.00 68.00 90 VAL A C 1
ATOM 699 O O . VAL A 1 90 ? 36.214 -14.982 -51.663 1.00 68.00 90 VAL A O 1
ATOM 702 N N . ASP A 1 91 ? 37.736 -16.508 -51.026 1.00 68.38 91 ASP A N 1
ATOM 703 C CA . ASP A 1 91 ? 37.516 -17.440 -52.133 1.00 68.38 91 ASP A CA 1
ATOM 704 C C . ASP A 1 91 ? 36.141 -18.141 -52.058 1.00 68.38 91 ASP A C 1
ATOM 706 O O . ASP A 1 91 ? 35.561 -18.455 -53.098 1.00 68.38 91 ASP A O 1
ATOM 710 N N . GLU A 1 92 ? 35.563 -18.318 -50.864 1.00 68.44 92 GLU A N 1
ATOM 711 C CA . GLU A 1 92 ? 34.181 -18.796 -50.679 1.00 68.44 92 GLU A CA 1
ATOM 712 C C . GLU A 1 92 ? 33.128 -17.749 -51.074 1.00 68.44 92 GLU A C 1
ATOM 714 O O . GLU A 1 92 ? 32.055 -18.090 -51.580 1.00 68.44 92 GLU A O 1
ATOM 719 N N . HIS A 1 93 ? 33.416 -16.465 -50.845 1.00 65.38 93 HIS A N 1
ATOM 720 C CA . HIS A 1 93 ? 32.456 -15.372 -51.043 1.00 65.38 93 HIS A CA 1
ATOM 721 C C . HIS A 1 93 ? 32.631 -14.627 -52.375 1.00 65.38 93 HIS A C 1
ATOM 723 O O . HIS A 1 93 ? 31.760 -13.839 -52.757 1.00 65.38 93 HIS A O 1
ATOM 729 N N . ILE A 1 94 ? 33.730 -14.867 -53.095 1.00 65.25 94 ILE A N 1
ATOM 730 C CA . ILE A 1 94 ? 34.032 -14.264 -54.395 1.00 65.25 94 ILE A CA 1
ATOM 731 C C . ILE A 1 94 ? 34.148 -15.369 -55.443 1.00 65.25 94 ILE A C 1
ATOM 733 O O . ILE A 1 94 ? 34.928 -16.307 -55.314 1.00 65.25 94 ILE A O 1
ATOM 737 N N . ILE A 1 95 ? 33.438 -15.223 -56.564 1.00 71.75 95 ILE A N 1
ATOM 738 C CA . ILE A 1 95 ? 33.597 -16.138 -57.698 1.00 71.75 95 ILE A CA 1
ATOM 739 C C . ILE A 1 95 ? 34.816 -15.658 -58.484 1.00 71.75 95 ILE A C 1
ATOM 741 O O . ILE A 1 95 ? 34.692 -14.961 -59.496 1.00 71.75 95 ILE A O 1
ATOM 745 N N . ARG A 1 96 ? 36.008 -16.031 -58.001 1.00 65.19 96 ARG A N 1
ATOM 746 C CA . ARG A 1 96 ? 37.305 -15.448 -58.384 1.00 65.19 96 ARG A CA 1
ATOM 747 C C . ARG A 1 96 ? 37.456 -15.184 -59.883 1.00 65.19 96 ARG A C 1
ATOM 749 O O . ARG A 1 96 ? 37.687 -14.052 -60.284 1.00 65.19 96 ARG A O 1
ATOM 756 N N . ARG A 1 97 ? 37.197 -16.180 -60.740 1.00 62.88 97 ARG A N 1
ATOM 757 C CA . ARG A 1 97 ? 37.317 -16.030 -62.209 1.00 62.88 97 ARG A CA 1
ATOM 758 C C . ARG A 1 97 ? 36.272 -15.099 -62.836 1.00 62.88 97 ARG A C 1
ATOM 760 O O . ARG A 1 97 ? 36.564 -14.409 -63.812 1.00 62.88 97 ARG A O 1
ATOM 767 N N . ALA A 1 98 ? 35.043 -15.099 -62.324 1.00 71.56 98 ALA A N 1
ATOM 768 C CA . ALA A 1 98 ? 33.978 -14.243 -62.843 1.00 71.56 98 ALA A CA 1
ATOM 769 C C . ALA A 1 98 ? 34.174 -12.786 -62.407 1.00 71.56 98 ALA A C 1
ATOM 771 O O . ALA A 1 98 ? 33.869 -11.868 -63.173 1.00 71.56 98 ALA A O 1
ATOM 772 N N . ASP A 1 99 ? 34.696 -12.577 -61.201 1.00 75.00 99 ASP A N 1
ATOM 773 C CA . ASP A 1 99 ? 34.954 -11.254 -60.642 1.00 75.00 99 ASP A CA 1
ATOM 774 C C . ASP A 1 99 ? 36.267 -10.654 -61.168 1.00 75.00 99 ASP A C 1
ATOM 776 O O . ASP A 1 99 ? 36.271 -9.483 -61.541 1.00 75.00 99 ASP A O 1
ATOM 780 N N . GLU A 1 100 ? 37.315 -11.458 -61.390 1.00 78.62 100 GLU A N 1
ATOM 781 C CA . GLU A 1 100 ? 38.540 -11.059 -62.110 1.00 78.62 100 GLU A CA 1
ATOM 782 C C . GLU A 1 100 ? 38.218 -10.483 -63.505 1.00 78.62 100 GLU A C 1
ATOM 784 O O . GLU A 1 100 ? 38.695 -9.404 -63.866 1.00 78.62 100 GLU A O 1
ATOM 789 N N . ALA A 1 101 ? 37.332 -11.132 -64.273 1.00 81.25 101 ALA A N 1
ATOM 790 C CA . ALA A 1 101 ? 36.897 -10.627 -65.579 1.00 81.25 101 ALA A CA 1
ATOM 791 C C . ALA A 1 101 ? 36.084 -9.319 -65.480 1.00 81.25 101 ALA A C 1
ATOM 793 O O . ALA A 1 101 ? 36.140 -8.476 -66.381 1.00 81.25 101 ALA A O 1
ATOM 794 N N . LYS A 1 102 ? 35.318 -9.119 -64.398 1.00 80.12 102 LYS A N 1
ATOM 795 C CA . LYS A 1 102 ? 34.613 -7.851 -64.138 1.00 80.12 102 LYS A CA 1
ATOM 796 C C . LYS A 1 102 ? 35.595 -6.742 -63.761 1.00 80.12 102 LYS A C 1
ATOM 798 O O . LYS A 1 102 ? 35.436 -5.630 -64.258 1.00 80.12 102 LYS A O 1
ATOM 803 N N . PHE A 1 103 ? 36.607 -7.042 -62.948 1.00 84.00 103 PHE A N 1
ATOM 804 C CA . PHE A 1 103 ? 37.656 -6.099 -62.554 1.00 84.00 103 PHE A CA 1
ATOM 805 C C . PHE A 1 103 ? 38.488 -5.651 -63.755 1.00 84.00 103 PHE A C 1
ATOM 807 O O . PHE A 1 103 ? 38.641 -4.448 -63.964 1.00 84.00 103 PHE A O 1
ATOM 814 N N . ALA A 1 104 ? 38.904 -6.587 -64.614 1.00 86.06 104 ALA A N 1
ATOM 815 C CA . ALA A 1 104 ? 39.623 -6.271 -65.848 1.00 86.06 104 ALA A CA 1
ATOM 816 C C . ALA A 1 104 ? 38.816 -5.346 -66.780 1.00 86.06 104 ALA A C 1
ATOM 818 O O . ALA A 1 104 ? 39.369 -4.407 -67.346 1.00 86.06 104 ALA A O 1
ATOM 819 N N . ARG A 1 105 ? 37.494 -5.559 -66.903 1.00 88.50 105 ARG A N 1
ATOM 820 C CA . ARG A 1 105 ? 36.606 -4.671 -67.682 1.00 88.50 105 ARG A CA 1
ATOM 821 C C . ARG A 1 105 ? 36.386 -3.302 -67.035 1.00 88.50 105 ARG A C 1
ATOM 823 O O . ARG A 1 105 ? 36.190 -2.327 -67.751 1.00 88.50 105 ARG A O 1
ATOM 830 N N . ALA A 1 106 ? 36.355 -3.232 -65.706 1.00 86.06 106 ALA A N 1
ATOM 831 C CA . ALA A 1 106 ? 36.118 -1.991 -64.969 1.00 86.06 106 ALA A CA 1
ATOM 832 C C . ALA A 1 106 ? 37.353 -1.073 -64.935 1.00 86.06 106 ALA A C 1
ATOM 834 O O . ALA A 1 106 ? 37.198 0.149 -64.848 1.00 86.06 106 ALA A O 1
ATOM 835 N N . GLY A 1 107 ? 38.556 -1.657 -64.994 1.00 91.44 107 GLY A N 1
ATOM 836 C CA . GLY A 1 107 ? 39.828 -0.957 -64.824 1.00 91.44 107 GLY A CA 1
ATOM 837 C C . GLY A 1 107 ? 40.008 -0.382 -63.414 1.00 91.44 107 GLY A C 1
ATOM 838 O O . GLY A 1 107 ? 39.066 -0.310 -62.619 1.00 91.44 107 GLY A O 1
ATOM 839 N N . ASP A 1 108 ? 41.217 0.083 -63.102 1.00 89.50 108 ASP A N 1
ATOM 840 C CA . ASP A 1 108 ? 41.581 0.545 -61.752 1.00 89.50 108 ASP A CA 1
ATOM 841 C C . ASP A 1 108 ? 40.650 1.648 -61.231 1.00 89.50 108 ASP A C 1
ATOM 843 O O . ASP A 1 108 ? 40.203 1.625 -60.084 1.00 89.50 108 ASP A O 1
ATOM 847 N N . ILE A 1 109 ? 40.275 2.594 -62.098 1.00 87.19 109 ILE A N 1
ATOM 848 C CA . ILE A 1 109 ? 39.362 3.692 -61.749 1.00 87.19 109 ILE A CA 1
ATOM 849 C C . ILE A 1 109 ? 37.959 3.160 -61.417 1.00 87.19 109 ILE A C 1
ATOM 851 O O . ILE A 1 109 ? 37.319 3.651 -60.483 1.00 87.19 109 ILE A O 1
ATOM 855 N N . GLY A 1 110 ? 37.462 2.172 -62.167 1.00 84.50 110 GLY A N 1
ATOM 856 C CA . GLY A 1 110 ? 36.158 1.556 -61.921 1.00 84.50 110 GLY A CA 1
ATOM 857 C C . GLY A 1 110 ? 36.136 0.772 -60.611 1.00 84.50 110 GLY A C 1
ATOM 858 O O . GLY A 1 110 ? 35.194 0.922 -59.827 1.00 84.50 110 GLY A O 1
ATOM 859 N N . ILE A 1 111 ? 37.206 0.023 -60.331 1.00 87.12 111 ILE A N 1
ATOM 860 C CA . ILE A 1 111 ? 37.397 -0.703 -59.067 1.00 87.12 111 ILE A CA 1
ATOM 861 C C . ILE A 1 111 ? 37.439 0.284 -57.894 1.00 87.12 111 ILE A C 1
ATOM 863 O O . ILE A 1 111 ? 36.674 0.130 -56.940 1.00 87.12 111 ILE A O 1
ATOM 867 N N . CYS A 1 112 ? 38.235 1.354 -57.987 1.00 83.69 112 CYS A N 1
ATOM 868 C CA . CYS A 1 112 ? 38.306 2.398 -56.961 1.00 83.69 112 CYS A CA 1
ATOM 869 C C . CYS A 1 112 ? 36.945 3.057 -56.696 1.00 83.69 112 CYS A C 1
ATOM 871 O O . CYS A 1 112 ? 36.582 3.279 -55.537 1.00 83.69 112 CYS A O 1
ATOM 873 N N . LYS A 1 113 ? 36.153 3.340 -57.741 1.00 84.56 113 LYS A N 1
ATOM 874 C CA . LYS A 1 113 ? 34.792 3.887 -57.589 1.00 84.56 113 LYS A CA 1
ATOM 875 C C . LYS A 1 113 ? 33.851 2.903 -56.890 1.00 84.56 113 LYS A C 1
ATOM 877 O O . LYS A 1 113 ? 33.115 3.310 -55.989 1.00 84.56 113 LYS A O 1
ATOM 882 N N . ALA A 1 114 ? 33.882 1.625 -57.272 1.00 82.88 114 ALA A N 1
ATOM 883 C CA . ALA A 1 114 ? 33.054 0.586 -56.662 1.00 82.88 114 ALA A CA 1
ATOM 884 C C . ALA A 1 114 ? 33.412 0.370 -55.183 1.00 82.88 114 ALA A C 1
ATOM 886 O O . ALA A 1 114 ? 32.523 0.370 -54.327 1.00 82.88 114 ALA A O 1
ATOM 887 N N . LEU A 1 115 ? 34.709 0.287 -54.875 1.00 88.81 115 LEU A N 1
ATOM 888 C CA . LEU A 1 115 ? 35.214 0.170 -53.510 1.00 88.81 115 LEU A CA 1
ATOM 889 C C . LEU A 1 115 ? 34.842 1.395 -52.667 1.00 88.81 115 LEU A C 1
ATOM 891 O O . LEU A 1 115 ? 34.336 1.249 -51.557 1.00 88.81 115 LEU A O 1
ATOM 895 N N . THR A 1 116 ? 35.004 2.606 -53.210 1.00 87.81 116 THR A N 1
ATOM 896 C CA . THR A 1 116 ? 34.601 3.844 -52.520 1.00 87.81 116 THR A CA 1
ATOM 897 C C . THR A 1 116 ? 33.101 3.848 -52.219 1.00 87.81 116 THR A C 1
ATOM 899 O O . THR A 1 116 ? 32.696 4.171 -51.104 1.00 87.81 116 THR A O 1
ATOM 902 N N . SER A 1 117 ? 32.263 3.435 -53.176 1.00 85.62 117 SER A N 1
ATOM 903 C CA . SER A 1 117 ? 30.814 3.302 -52.973 1.00 85.62 117 SER A CA 1
ATOM 904 C C . SER A 1 117 ? 30.466 2.277 -51.888 1.00 85.62 117 SER A C 1
ATOM 906 O O . SER A 1 117 ? 29.566 2.512 -51.078 1.00 85.62 117 SER A O 1
ATOM 908 N N . HIS A 1 118 ? 31.166 1.142 -51.852 1.00 86.31 118 HIS A N 1
ATOM 909 C CA . HIS A 1 118 ? 30.992 0.137 -50.806 1.00 86.31 118 HIS A CA 1
ATOM 910 C C . HIS A 1 118 ? 31.377 0.692 -49.429 1.00 86.31 118 HIS A C 1
ATOM 912 O O . HIS A 1 118 ? 30.564 0.655 -48.509 1.00 86.31 118 HIS A O 1
ATOM 918 N N . ASN A 1 119 ? 32.549 1.320 -49.314 1.00 89.25 119 ASN A N 1
ATOM 919 C CA . ASN A 1 119 ? 33.020 1.922 -48.065 1.00 89.25 119 ASN A CA 1
ATOM 920 C C . ASN A 1 119 ? 32.060 2.999 -47.541 1.00 89.25 119 ASN A C 1
ATOM 922 O O . ASN A 1 119 ? 31.761 3.027 -46.348 1.00 89.25 119 ASN A O 1
ATOM 926 N N . LEU A 1 120 ? 31.514 3.848 -48.418 1.00 89.19 120 LEU A N 1
ATOM 927 C CA . LEU A 1 120 ? 30.509 4.845 -48.030 1.00 89.19 120 LEU A CA 1
ATOM 928 C C . LEU A 1 120 ? 29.219 4.201 -47.500 1.00 89.19 120 LEU A C 1
ATOM 930 O O . LEU A 1 120 ? 28.652 4.696 -46.525 1.00 89.19 120 LEU A O 1
ATOM 934 N N . ARG A 1 121 ? 28.769 3.089 -48.099 1.00 86.12 121 ARG A N 1
ATOM 935 C CA . ARG A 1 121 ? 27.614 2.324 -47.599 1.00 86.12 121 ARG A CA 1
ATOM 936 C C . ARG A 1 121 ? 27.897 1.711 -46.229 1.00 86.12 121 ARG A C 1
ATOM 938 O O . ARG A 1 121 ? 27.063 1.856 -45.338 1.00 86.12 121 ARG A O 1
ATOM 945 N N . THR A 1 122 ? 29.078 1.129 -46.029 1.00 88.06 122 THR A N 1
ATOM 946 C CA . THR A 1 122 ? 29.502 0.606 -44.722 1.00 88.06 122 THR A CA 1
ATOM 947 C C . THR A 1 122 ? 29.520 1.708 -43.662 1.00 88.06 122 THR A C 1
ATOM 949 O O . THR A 1 122 ? 28.941 1.536 -42.593 1.00 88.06 122 THR A O 1
ATOM 952 N N . ILE A 1 123 ? 30.087 2.882 -43.965 1.00 90.31 123 ILE A N 1
ATOM 953 C CA . ILE A 1 123 ? 30.092 4.033 -43.042 1.00 90.31 123 ILE A CA 1
ATOM 954 C C . ILE A 1 123 ? 28.662 4.487 -42.709 1.00 90.31 123 ILE A C 1
ATOM 956 O O . ILE A 1 123 ? 28.367 4.807 -41.557 1.00 90.31 123 ILE A O 1
ATOM 960 N N . ALA A 1 124 ? 27.755 4.507 -43.690 1.00 86.12 124 ALA A N 1
ATOM 961 C CA . ALA A 1 124 ? 26.357 4.862 -43.455 1.00 86.12 124 ALA A CA 1
ATOM 962 C C . ALA A 1 124 ? 25.652 3.857 -42.526 1.00 86.12 124 ALA A C 1
ATOM 964 O O . ALA A 1 124 ? 24.909 4.271 -41.633 1.00 86.12 124 ALA A O 1
ATOM 965 N N . MET A 1 125 ? 25.920 2.558 -42.692 1.00 88.31 125 MET A N 1
ATOM 966 C CA . MET A 1 125 ? 25.413 1.509 -41.800 1.00 88.31 125 MET A CA 1
ATOM 967 C C . MET A 1 125 ? 25.962 1.662 -40.377 1.00 88.31 125 MET A C 1
ATOM 969 O O . MET A 1 125 ? 25.188 1.615 -39.422 1.00 88.31 125 MET A O 1
ATOM 973 N N . VAL A 1 126 ? 27.264 1.931 -40.226 1.00 92.19 126 VAL A N 1
ATOM 974 C CA . VAL A 1 126 ? 27.882 2.194 -38.914 1.00 92.19 126 VAL A CA 1
ATOM 975 C C . VAL A 1 126 ? 27.210 3.384 -38.227 1.00 92.19 126 VAL A C 1
ATOM 977 O O . VAL A 1 126 ? 26.768 3.257 -37.089 1.00 92.19 126 VAL A O 1
ATOM 980 N N . ARG A 1 127 ? 27.004 4.504 -38.932 1.00 88.88 127 ARG A N 1
ATOM 981 C CA . ARG A 1 127 ? 26.307 5.679 -38.372 1.00 88.88 127 ARG A CA 1
ATOM 982 C C . ARG A 1 127 ? 24.863 5.400 -37.961 1.00 88.88 127 ARG A C 1
ATOM 984 O O . ARG A 1 127 ? 24.365 5.982 -36.992 1.00 88.88 127 ARG A O 1
ATOM 991 N N . HIS A 1 128 ? 24.167 4.539 -38.703 1.00 87.19 128 HIS A N 1
ATOM 992 C CA . HIS A 1 128 ? 22.823 4.108 -38.333 1.00 87.19 128 HIS A CA 1
ATOM 993 C C . HIS A 1 128 ? 22.838 3.329 -37.011 1.00 87.19 128 HIS A C 1
ATOM 995 O O . HIS A 1 128 ? 22.030 3.621 -36.125 1.00 87.19 128 HIS A O 1
ATOM 1001 N N . LEU A 1 129 ? 23.786 2.399 -36.853 1.00 89.12 129 LEU A N 1
ATOM 1002 C CA . LEU A 1 129 ? 23.969 1.637 -35.618 1.00 89.12 129 LEU A CA 1
ATOM 1003 C C . LEU A 1 129 ? 24.357 2.540 -34.442 1.00 89.12 129 LEU A C 1
ATOM 1005 O O . LEU A 1 129 ? 23.722 2.447 -33.395 1.00 89.12 129 LEU A O 1
ATOM 1009 N N . GLU A 1 130 ? 25.304 3.465 -34.620 1.00 90.00 130 GLU A N 1
ATOM 1010 C CA . GLU A 1 130 ? 25.673 4.463 -33.600 1.00 90.00 130 GLU A CA 1
ATOM 1011 C C . GLU A 1 130 ? 24.445 5.250 -33.123 1.00 90.00 130 GLU A C 1
ATOM 1013 O O . GLU A 1 130 ? 24.189 5.373 -31.926 1.00 90.00 130 GLU A O 1
ATOM 1018 N N . SER A 1 131 ? 23.623 5.724 -34.064 1.00 88.69 131 SER A N 1
ATOM 1019 C CA . SER A 1 131 ? 22.395 6.459 -33.744 1.00 88.69 131 SER A CA 1
ATOM 1020 C C . SER A 1 131 ? 21.382 5.599 -32.979 1.00 88.69 131 SER A C 1
ATOM 1022 O O . SER A 1 131 ? 20.686 6.097 -32.091 1.00 88.69 131 SER A O 1
ATOM 1024 N N . ALA A 1 132 ? 21.271 4.312 -33.320 1.00 85.44 132 ALA A N 1
ATOM 1025 C CA . ALA A 1 132 ? 20.395 3.374 -32.624 1.00 85.44 132 ALA A CA 1
ATOM 1026 C C . ALA A 1 132 ? 20.896 3.064 -31.203 1.00 85.44 132 ALA A C 1
ATOM 1028 O O . ALA A 1 132 ? 20.080 2.992 -30.283 1.00 85.44 132 ALA A O 1
ATOM 1029 N N . ILE A 1 133 ? 22.212 2.931 -31.015 1.00 90.62 133 ILE A N 1
ATOM 1030 C CA . ILE A 1 133 ? 22.849 2.732 -29.705 1.00 90.62 133 ILE A CA 1
ATOM 1031 C C . ILE A 1 133 ? 22.592 3.947 -28.811 1.00 90.62 133 ILE A C 1
ATOM 1033 O O . ILE A 1 133 ? 22.018 3.791 -27.738 1.00 90.62 133 ILE A O 1
ATOM 1037 N N . ILE A 1 134 ? 22.863 5.162 -29.300 1.00 91.56 134 ILE A N 1
ATOM 1038 C CA . ILE A 1 134 ? 22.630 6.403 -28.541 1.00 91.56 134 ILE A CA 1
ATOM 1039 C C . ILE A 1 134 ? 21.165 6.515 -28.088 1.00 91.56 134 ILE A C 1
ATOM 1041 O O . ILE A 1 134 ? 20.885 6.871 -26.943 1.00 91.56 134 ILE A O 1
ATOM 1045 N N . LYS A 1 135 ? 20.203 6.183 -28.960 1.00 92.00 135 LYS A N 1
ATOM 1046 C CA . LYS A 1 135 ? 18.772 6.185 -28.598 1.00 92.00 135 LYS A CA 1
ATOM 1047 C C . LYS A 1 135 ? 18.449 5.186 -27.487 1.00 92.00 135 LYS A C 1
ATOM 1049 O O . LYS A 1 135 ? 17.648 5.498 -26.600 1.00 92.00 135 LYS A O 1
ATOM 1054 N N . LYS A 1 136 ? 19.044 3.991 -27.537 1.00 92.19 136 LYS A N 1
ATOM 1055 C CA . LYS A 1 136 ? 18.880 2.977 -26.490 1.00 92.19 136 LYS A CA 1
ATOM 1056 C C . LYS A 1 136 ? 19.495 3.449 -25.176 1.00 92.19 136 LYS A C 1
ATOM 1058 O O . LYS A 1 136 ? 18.818 3.346 -24.161 1.00 92.19 136 LYS A O 1
ATOM 1063 N N . ASP A 1 137 ? 20.679 4.053 -25.197 1.00 93.12 137 ASP A N 1
ATOM 1064 C CA . ASP A 1 137 ? 21.343 4.569 -23.992 1.00 93.12 137 ASP A CA 1
ATOM 1065 C C . ASP A 1 137 ? 20.517 5.657 -23.299 1.00 93.12 137 ASP A C 1
ATOM 1067 O O . ASP A 1 137 ? 20.283 5.587 -22.093 1.00 93.12 137 ASP A O 1
ATOM 1071 N N . VAL A 1 138 ? 19.975 6.612 -24.065 1.00 94.12 138 VAL A N 1
ATOM 1072 C CA . VAL A 1 138 ? 19.061 7.638 -23.528 1.00 94.12 138 VAL A CA 1
ATOM 1073 C C . VAL A 1 138 ? 17.806 7.002 -22.916 1.00 94.12 138 VAL A C 1
ATOM 1075 O O . VAL A 1 138 ? 17.329 7.434 -21.863 1.00 94.12 138 VAL A O 1
ATOM 1078 N N . SER A 1 139 ? 17.272 5.954 -23.550 1.00 94.56 139 SER A N 1
ATOM 1079 C CA . SER A 1 139 ? 16.096 5.231 -23.046 1.00 94.56 139 SER A CA 1
ATOM 1080 C C . SER A 1 139 ? 16.407 4.469 -21.755 1.00 94.56 139 SER A C 1
ATOM 1082 O O . SER A 1 139 ? 15.621 4.522 -20.810 1.00 94.56 139 SER A O 1
ATOM 1084 N N . ILE A 1 140 ? 17.567 3.811 -21.687 1.00 94.44 140 ILE A N 1
ATOM 1085 C CA . ILE A 1 140 ? 18.062 3.114 -20.495 1.00 94.44 140 ILE A CA 1
ATOM 1086 C C . ILE A 1 140 ? 18.231 4.102 -19.343 1.00 94.44 140 ILE A C 1
ATOM 1088 O O . ILE A 1 140 ? 17.746 3.840 -18.245 1.00 94.44 140 ILE A O 1
ATOM 1092 N N . GLU A 1 141 ? 18.857 5.251 -19.587 1.00 95.94 141 GLU A N 1
ATOM 1093 C CA . GLU A 1 141 ? 19.063 6.270 -18.556 1.00 95.94 141 GLU A CA 1
ATOM 1094 C C . GLU A 1 141 ? 17.732 6.839 -18.045 1.00 95.94 141 GLU A C 1
ATOM 1096 O O . GLU A 1 141 ? 17.518 7.011 -16.845 1.00 95.94 141 GLU A O 1
ATOM 1101 N N . THR A 1 142 ? 16.77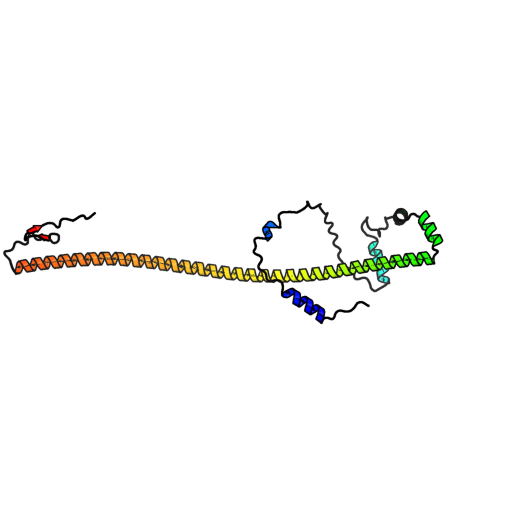5 7.049 -18.950 1.00 96.94 142 THR A N 1
ATOM 1102 C CA . THR A 1 142 ? 15.416 7.467 -18.582 1.00 96.94 142 THR A CA 1
ATOM 1103 C C . THR A 1 142 ? 14.723 6.423 -17.703 1.00 96.94 142 THR A C 1
ATOM 1105 O O . THR A 1 142 ? 14.089 6.775 -16.706 1.00 96.94 142 THR A O 1
ATOM 1108 N N . LEU A 1 143 ? 14.840 5.137 -18.046 1.00 96.69 143 LEU A N 1
ATOM 1109 C CA . LEU A 1 143 ? 14.262 4.048 -17.256 1.00 96.69 143 LEU A CA 1
ATOM 1110 C C . LEU A 1 143 ? 14.934 3.918 -15.888 1.00 96.69 143 LEU A C 1
ATOM 1112 O O . LEU A 1 143 ? 14.224 3.781 -14.895 1.00 96.69 143 LEU A O 1
ATOM 1116 N N . LYS A 1 144 ? 16.263 4.044 -15.805 1.00 97.56 144 LYS A N 1
ATOM 1117 C CA . LYS A 1 144 ? 16.997 4.053 -14.529 1.00 97.56 144 LYS A CA 1
ATOM 1118 C C . LYS A 1 144 ? 16.497 5.152 -13.595 1.00 97.56 144 LYS A C 1
ATOM 1120 O O . LYS A 1 144 ? 16.206 4.880 -12.434 1.00 97.56 144 LYS A O 1
ATOM 1125 N N . ASN A 1 145 ? 16.315 6.366 -14.115 1.00 97.06 145 ASN A N 1
ATOM 1126 C CA . ASN A 1 145 ? 15.783 7.481 -13.330 1.00 97.06 145 ASN A CA 1
ATOM 1127 C C . ASN A 1 145 ? 14.347 7.223 -12.844 1.00 97.06 145 ASN A C 1
ATOM 1129 O O . ASN A 1 145 ? 14.018 7.533 -11.699 1.00 97.06 145 ASN A O 1
ATOM 1133 N N . LYS A 1 146 ? 13.495 6.609 -13.677 1.00 97.44 146 LYS A N 1
ATOM 1134 C CA . LYS A 1 146 ? 12.139 6.207 -13.264 1.00 97.44 146 LYS A CA 1
ATOM 1135 C C . LYS A 1 146 ? 12.164 5.150 -12.161 1.00 97.44 146 LYS A C 1
ATOM 1137 O O . LYS A 1 146 ? 11.419 5.291 -11.198 1.00 97.44 146 LYS A O 1
ATOM 1142 N N . VAL A 1 147 ? 13.021 4.136 -12.280 1.00 97.31 147 VAL A N 1
ATOM 1143 C CA . VAL A 1 147 ? 13.184 3.094 -11.252 1.00 97.31 147 VAL A CA 1
ATOM 1144 C C . VAL A 1 147 ? 13.631 3.716 -9.930 1.00 97.31 147 VAL A C 1
ATOM 1146 O O . VAL A 1 147 ? 12.970 3.507 -8.919 1.00 97.31 147 VAL A O 1
ATOM 1149 N N . ALA A 1 148 ? 14.656 4.570 -9.947 1.00 97.62 148 ALA A N 1
ATOM 1150 C CA . ALA A 1 148 ? 15.143 5.239 -8.740 1.00 97.62 148 ALA A CA 1
ATOM 1151 C C . ALA A 1 148 ? 14.073 6.123 -8.067 1.00 97.62 148 ALA A C 1
ATOM 1153 O O . ALA A 1 148 ? 14.016 6.215 -6.840 1.00 97.62 148 ALA A O 1
ATOM 1154 N N . ASN A 1 149 ? 13.209 6.778 -8.849 1.00 97.44 149 ASN A N 1
ATOM 1155 C CA . ASN A 1 149 ? 12.097 7.559 -8.303 1.00 97.44 149 ASN A CA 1
ATOM 1156 C C . ASN A 1 149 ? 11.011 6.665 -7.689 1.00 97.44 149 ASN A C 1
ATOM 1158 O O . ASN A 1 149 ? 10.579 6.931 -6.570 1.00 97.44 149 ASN A O 1
ATOM 1162 N N . LEU A 1 150 ? 10.622 5.583 -8.370 1.00 97.12 150 LEU A N 1
ATOM 1163 C CA . LEU A 1 150 ? 9.646 4.620 -7.847 1.00 97.12 150 LEU A CA 1
ATOM 1164 C C . LEU A 1 150 ? 10.141 3.938 -6.565 1.00 97.12 150 LEU A C 1
ATOM 1166 O O . LEU A 1 150 ? 9.361 3.718 -5.643 1.00 97.12 150 LEU A O 1
ATOM 1170 N N . GLU A 1 151 ? 11.437 3.642 -6.465 1.00 97.44 151 GLU A N 1
ATOM 1171 C CA . GLU A 1 151 ? 12.042 3.102 -5.244 1.00 97.44 151 GLU A CA 1
ATOM 1172 C C . GLU A 1 151 ? 11.946 4.085 -4.068 1.00 97.44 151 GLU A C 1
ATOM 1174 O O . GLU A 1 151 ? 11.627 3.676 -2.947 1.00 97.44 151 GLU A O 1
ATOM 1179 N N . LYS A 1 152 ? 12.152 5.387 -4.315 1.00 97.31 152 LYS A N 1
ATOM 1180 C CA . LYS A 1 152 ? 11.965 6.437 -3.298 1.00 97.31 152 LYS A CA 1
ATOM 1181 C C . LYS A 1 152 ? 10.506 6.561 -2.865 1.00 97.31 152 LYS A C 1
ATOM 1183 O O . LYS A 1 152 ? 10.237 6.637 -1.667 1.00 97.31 152 LYS A O 1
ATOM 1188 N N . GLU A 1 153 ? 9.573 6.561 -3.815 1.00 97.12 153 GLU A N 1
ATOM 1189 C CA . GLU A 1 153 ? 8.134 6.604 -3.525 1.00 97.12 153 GLU A CA 1
ATOM 1190 C C . GLU A 1 153 ? 7.695 5.382 -2.709 1.00 97.12 153 GLU A C 1
ATOM 1192 O O . GLU A 1 153 ? 7.000 5.525 -1.703 1.00 97.12 153 GLU A O 1
ATOM 1197 N N . LEU A 1 154 ? 8.174 4.189 -3.074 1.00 96.81 154 LEU A N 1
ATOM 1198 C CA . LEU A 1 154 ? 7.903 2.953 -2.343 1.00 96.81 154 LEU A CA 1
ATOM 1199 C C . LEU A 1 154 ? 8.433 3.004 -0.904 1.00 96.81 154 LEU A C 1
ATOM 1201 O O . LEU A 1 154 ? 7.758 2.533 0.014 1.00 96.81 154 LEU A O 1
ATOM 1205 N N . ALA A 1 155 ? 9.631 3.553 -0.690 1.00 97.06 155 ALA A N 1
ATOM 1206 C CA . ALA A 1 155 ? 10.194 3.716 0.649 1.00 97.06 155 ALA A CA 1
ATOM 1207 C C . ALA A 1 155 ? 9.346 4.671 1.506 1.00 97.06 155 ALA A C 1
ATOM 1209 O O . ALA A 1 155 ? 8.998 4.327 2.638 1.00 97.06 155 ALA A O 1
ATOM 1210 N N . ALA A 1 156 ? 8.944 5.816 0.944 1.00 97.25 156 ALA A N 1
ATOM 1211 C CA . ALA A 1 156 ? 8.087 6.781 1.629 1.00 97.25 156 ALA A CA 1
ATOM 1212 C C . ALA A 1 156 ? 6.711 6.187 1.979 1.00 97.25 156 ALA A C 1
ATOM 1214 O O . ALA A 1 156 ? 6.198 6.395 3.079 1.00 97.25 156 ALA A O 1
ATOM 1215 N N . GLU A 1 157 ? 6.115 5.409 1.074 1.00 96.25 157 GLU A N 1
ATOM 1216 C CA . GLU A 1 157 ? 4.805 4.800 1.315 1.00 96.25 157 GLU A CA 1
ATOM 1217 C C . GLU A 1 157 ? 4.864 3.691 2.375 1.00 96.25 157 GLU A C 1
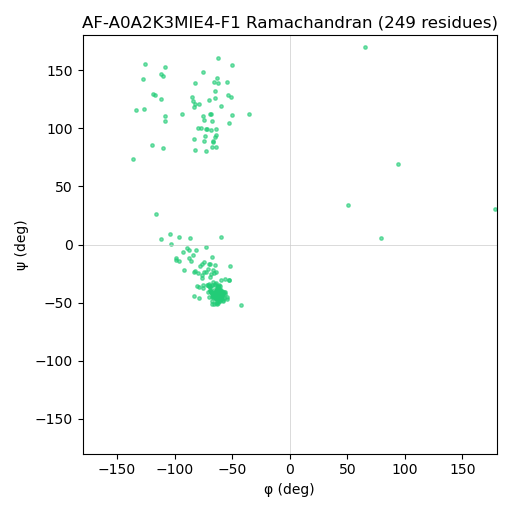ATOM 1219 O O . GLU A 1 157 ? 3.966 3.582 3.211 1.00 96.25 157 GLU A O 1
ATOM 1224 N N . LYS A 1 158 ? 5.958 2.919 2.427 1.00 97.19 158 LYS A N 1
ATOM 1225 C CA . LYS A 1 158 ? 6.198 1.952 3.513 1.00 97.19 158 LYS A CA 1
ATOM 1226 C C . LYS A 1 158 ? 6.300 2.631 4.879 1.00 97.19 158 LYS A C 1
ATOM 1228 O O . LYS A 1 158 ? 5.770 2.103 5.856 1.00 97.19 158 LYS A O 1
ATOM 1233 N N . GLU A 1 159 ? 6.943 3.793 4.955 1.00 97.25 159 GLU A N 1
ATOM 1234 C CA . GLU A 1 159 ? 7.046 4.566 6.197 1.00 97.25 159 GLU A CA 1
ATOM 1235 C C . GLU A 1 159 ? 5.678 5.111 6.642 1.00 97.25 159 GLU A C 1
ATOM 1237 O O . GLU A 1 159 ? 5.281 4.948 7.802 1.00 97.25 159 GLU A O 1
ATOM 1242 N N . LYS A 1 160 ? 4.894 5.672 5.710 1.00 97.12 160 LYS A N 1
ATOM 1243 C CA . LYS A 1 160 ? 3.504 6.083 5.982 1.00 97.12 160 LYS A CA 1
ATOM 1244 C C . LYS A 1 160 ? 2.641 4.910 6.446 1.00 97.12 160 LYS A C 1
ATOM 1246 O O . LYS A 1 160 ? 1.877 5.045 7.400 1.00 97.12 160 LYS A O 1
ATOM 1251 N N . LEU A 1 161 ? 2.782 3.744 5.819 1.00 96.69 161 LEU A N 1
ATOM 1252 C CA . LEU A 1 161 ? 2.040 2.549 6.213 1.00 96.69 161 LEU A CA 1
ATOM 1253 C C . LEU A 1 161 ? 2.427 2.089 7.626 1.00 96.69 161 LEU A C 1
ATOM 1255 O O . LEU A 1 161 ? 1.551 1.777 8.433 1.00 96.69 161 LEU A O 1
ATOM 1259 N N . ALA A 1 162 ? 3.722 2.085 7.956 1.00 97.50 162 ALA A N 1
ATOM 1260 C CA . ALA A 1 162 ? 4.206 1.713 9.284 1.00 97.50 162 ALA A CA 1
ATOM 1261 C C . ALA A 1 162 ? 3.694 2.671 10.374 1.00 97.50 162 ALA A C 1
ATOM 1263 O O . ALA A 1 162 ? 3.229 2.227 11.430 1.00 97.50 162 ALA A O 1
ATOM 1264 N N . THR A 1 163 ? 3.719 3.981 10.111 1.00 97.19 163 THR A N 1
ATOM 1265 C CA . THR A 1 163 ? 3.193 4.990 11.045 1.00 97.19 163 THR A CA 1
ATOM 1266 C C . THR A 1 163 ? 1.680 4.855 11.226 1.00 97.19 163 THR A C 1
ATOM 1268 O O . THR A 1 163 ? 1.215 4.796 12.370 1.00 97.19 163 THR A O 1
ATOM 1271 N N . ALA A 1 164 ? 0.918 4.693 10.140 1.00 96.75 164 ALA A N 1
ATOM 1272 C CA . ALA A 1 164 ? -0.525 4.457 10.192 1.00 96.75 164 ALA A CA 1
ATOM 1273 C C . ALA A 1 164 ? -0.875 3.182 10.974 1.00 96.75 164 ALA A C 1
ATOM 1275 O O . ALA A 1 164 ? -1.740 3.210 11.852 1.00 96.75 164 ALA A O 1
ATOM 1276 N N . TYR A 1 165 ? -0.151 2.085 10.734 1.00 97.00 165 TYR A N 1
ATOM 1277 C CA . TYR A 1 165 ? -0.342 0.830 11.461 1.00 97.00 165 TYR A CA 1
ATOM 1278 C C . TYR A 1 165 ? -0.071 0.989 12.962 1.00 97.00 165 TYR A C 1
ATOM 1280 O O . TYR A 1 165 ? -0.838 0.503 13.796 1.00 97.00 165 TYR A O 1
ATOM 1288 N N . SER A 1 166 ? 0.988 1.719 13.326 1.00 96.75 166 SER A N 1
ATOM 1289 C CA . SER A 1 166 ? 1.307 1.994 14.731 1.00 96.75 166 SER A CA 1
ATOM 1290 C C . SER A 1 166 ? 0.207 2.805 15.430 1.00 96.75 166 SER A C 1
ATOM 1292 O O . SER A 1 166 ? -0.143 2.504 16.574 1.00 96.75 166 SER A O 1
ATOM 1294 N N . LYS A 1 167 ? -0.384 3.786 14.731 1.00 97.44 167 LYS A N 1
ATOM 1295 C CA . LYS A 1 167 ? -1.481 4.617 15.239 1.00 97.44 167 LYS A CA 1
ATOM 1296 C C . LYS A 1 167 ? -2.751 3.792 15.428 1.00 97.44 167 LYS A C 1
ATOM 1298 O O . LYS A 1 167 ? -3.314 3.792 16.518 1.00 97.44 167 LYS A O 1
ATOM 1303 N N . LEU A 1 168 ? -3.127 3.008 14.419 1.00 96.94 168 LEU A N 1
ATOM 1304 C CA . LEU A 1 168 ? -4.312 2.151 14.465 1.00 96.94 168 LEU A CA 1
ATOM 1305 C C . LEU A 1 168 ? -4.205 1.081 15.562 1.00 96.94 168 LEU A C 1
ATOM 1307 O O . LEU A 1 168 ? -5.182 0.772 16.241 1.00 96.94 168 LEU A O 1
ATOM 1311 N N . LYS A 1 169 ? -2.998 0.551 15.802 1.00 97.38 169 LYS A N 1
ATOM 1312 C CA . LYS A 1 169 ? -2.744 -0.372 16.915 1.00 97.38 169 LYS A CA 1
ATOM 1313 C C . LYS A 1 169 ? -2.951 0.292 18.281 1.00 97.38 169 LYS A C 1
ATOM 1315 O O . LYS A 1 169 ? -3.501 -0.352 19.173 1.00 97.38 169 LYS A O 1
ATOM 1320 N N . LYS A 1 170 ? -2.533 1.552 18.451 1.00 97.25 170 LYS A N 1
ATOM 1321 C CA . LYS A 1 170 ? -2.790 2.322 19.682 1.00 97.25 170 LYS A CA 1
ATOM 1322 C C . LYS A 1 170 ? -4.284 2.580 19.865 1.00 97.25 170 LYS A C 1
ATOM 1324 O O . LYS A 1 170 ? -4.826 2.196 20.893 1.00 97.25 170 LYS A O 1
ATOM 1329 N N . GLU A 1 171 ? -4.958 3.095 18.838 1.00 96.75 171 GLU A N 1
ATOM 1330 C CA . GLU A 1 171 ? -6.403 3.370 18.874 1.00 96.75 171 GLU A CA 1
ATOM 1331 C C . GLU A 1 171 ? -7.224 2.114 19.197 1.00 96.75 171 GLU A C 1
ATOM 1333 O O . GLU A 1 171 ? -8.139 2.164 20.018 1.00 96.75 171 GLU A O 1
ATOM 1338 N N . LYS A 1 172 ? -6.857 0.959 18.624 1.00 96.81 172 LYS A N 1
ATOM 1339 C CA . LYS A 1 172 ? -7.481 -0.331 18.949 1.00 96.81 172 LYS A CA 1
ATOM 1340 C C . LYS A 1 172 ? -7.337 -0.683 20.432 1.00 96.81 172 LYS A C 1
ATOM 1342 O O . LYS A 1 172 ? -8.299 -1.144 21.044 1.00 96.81 172 LYS A O 1
ATOM 1347 N N . ASN A 1 173 ? -6.146 -0.504 21.001 1.00 96.81 173 ASN A N 1
ATOM 1348 C CA . ASN A 1 173 ? -5.895 -0.813 22.407 1.00 96.81 173 ASN A CA 1
ATOM 1349 C C . ASN A 1 173 ? -6.633 0.156 23.339 1.00 96.81 173 ASN A C 1
ATOM 1351 O O . ASN A 1 173 ? -7.233 -0.288 24.317 1.00 96.81 173 ASN A O 1
ATOM 1355 N N . ASP A 1 174 ? -6.648 1.446 23.005 1.00 97.31 174 ASP A N 1
ATOM 1356 C CA . ASP A 1 174 ? -7.359 2.473 23.769 1.00 97.31 174 ASP A CA 1
ATOM 1357 C C . ASP A 1 174 ? -8.871 2.224 23.752 1.00 97.31 174 ASP A C 1
ATOM 1359 O O . ASP A 1 174 ? -9.536 2.311 24.787 1.00 97.31 174 ASP A O 1
ATOM 1363 N N . LEU A 1 175 ? -9.422 1.844 22.595 1.00 96.25 175 LEU A N 1
ATOM 1364 C CA . LEU A 1 175 ? -10.833 1.490 22.466 1.00 96.25 175 LEU A CA 1
ATOM 1365 C C . LEU A 1 175 ? -11.171 0.224 23.263 1.00 96.25 175 LEU A C 1
ATOM 1367 O O . LEU A 1 175 ? -12.181 0.192 23.962 1.00 96.25 175 LEU A O 1
ATOM 1371 N N . ALA A 1 176 ? -10.308 -0.795 23.219 1.00 97.00 176 ALA A N 1
ATOM 1372 C CA . ALA A 1 176 ? -10.484 -2.006 24.017 1.00 97.00 176 ALA A CA 1
ATOM 1373 C C . ALA A 1 176 ? -10.439 -1.716 25.529 1.00 97.00 176 ALA A C 1
ATOM 1375 O O . ALA A 1 176 ? -11.189 -2.326 26.293 1.00 97.00 176 ALA A O 1
ATOM 1376 N N . ALA A 1 177 ? -9.594 -0.778 25.970 1.00 96.75 177 ALA A N 1
ATOM 1377 C CA . ALA A 1 177 ? -9.544 -0.339 27.362 1.00 96.75 177 ALA A CA 1
ATOM 1378 C C . ALA A 1 177 ? -10.822 0.410 27.772 1.00 96.75 177 ALA A C 1
ATOM 1380 O O . ALA A 1 177 ? -11.399 0.095 28.814 1.00 96.75 177 ALA A O 1
ATOM 1381 N N . LYS A 1 178 ? -11.309 1.336 26.932 1.00 96.75 178 LYS A N 1
ATOM 1382 C CA . LYS A 1 178 ? -12.578 2.050 27.158 1.00 96.75 178 LYS A CA 1
ATOM 1383 C C . LYS A 1 178 ? -13.761 1.093 27.248 1.00 96.75 178 LYS A C 1
ATOM 1385 O O . LYS A 1 178 ? -14.519 1.170 28.207 1.00 96.75 178 LYS A O 1
ATOM 1390 N N . TYR A 1 179 ? -13.861 0.147 26.316 1.00 96.31 179 TYR A N 1
ATOM 1391 C CA . TYR A 1 179 ? -14.926 -0.854 26.314 1.00 96.31 179 TYR A CA 1
ATOM 1392 C C . TYR A 1 179 ? -14.926 -1.702 27.593 1.00 96.31 179 TYR A C 1
ATOM 1394 O O . TYR A 1 179 ? -15.975 -1.930 28.189 1.00 96.31 179 TYR A O 1
ATOM 1402 N N . LYS A 1 180 ? -13.748 -2.134 28.065 1.00 96.00 180 LYS A N 1
ATOM 1403 C CA . LYS A 1 180 ? -13.631 -2.868 29.336 1.00 96.00 180 LYS A CA 1
ATOM 1404 C C . LYS A 1 180 ? -14.068 -2.026 30.534 1.00 96.00 180 LYS A C 1
ATOM 1406 O O . LYS A 1 180 ? -14.773 -2.539 31.399 1.00 96.00 180 LYS A O 1
ATOM 1411 N N . ALA A 1 181 ? -13.662 -0.758 30.587 1.00 95.81 181 ALA A N 1
ATOM 1412 C CA . ALA A 1 181 ? -14.047 0.149 31.665 1.00 95.81 181 ALA A CA 1
ATOM 1413 C C . ALA A 1 181 ? -15.563 0.399 31.680 1.00 95.81 181 ALA A C 1
ATOM 1415 O O . ALA A 1 181 ? -16.191 0.310 32.733 1.00 95.81 181 ALA A O 1
ATOM 1416 N N . GLU A 1 182 ? -16.156 0.638 30.512 1.00 95.75 182 GLU A N 1
ATOM 1417 C CA . GLU A 1 182 ? -17.593 0.861 30.360 1.00 95.75 182 GLU A CA 1
ATOM 1418 C C . GLU A 1 182 ? -18.402 -0.398 30.695 1.00 95.75 182 GLU A C 1
ATOM 1420 O O . GLU A 1 182 ? -19.357 -0.330 31.464 1.00 95.75 182 GLU A O 1
ATOM 1425 N N . SER A 1 183 ? -17.979 -1.569 30.211 1.00 95.38 183 SER A N 1
ATOM 1426 C CA . SER A 1 183 ? -18.597 -2.856 30.558 1.00 95.38 183 SER A CA 1
ATOM 1427 C C . SER A 1 183 ? -18.556 -3.123 32.068 1.00 95.38 183 SER A C 1
ATOM 1429 O O . SER A 1 183 ? -19.551 -3.566 32.653 1.00 95.38 183 SER A O 1
ATOM 1431 N N . HIS A 1 184 ? -17.442 -2.793 32.730 1.00 94.62 184 HIS A N 1
ATOM 1432 C CA . HIS A 1 184 ? -17.355 -2.904 34.182 1.00 94.62 184 HIS A CA 1
ATOM 1433 C C . HIS A 1 184 ? -18.290 -1.912 34.891 1.00 94.62 184 HIS A C 1
ATOM 1435 O O . HIS A 1 184 ? -18.991 -2.306 35.824 1.00 94.62 184 HIS A O 1
ATOM 1441 N N . GLY A 1 185 ? -18.366 -0.666 34.410 1.00 95.62 185 GLY A N 1
ATOM 1442 C CA . GLY A 1 185 ? -19.297 0.351 34.907 1.00 95.62 185 GLY A CA 1
ATOM 1443 C C . GLY A 1 185 ? -20.763 -0.078 34.793 1.00 95.62 185 GLY A C 1
ATOM 1444 O O . GLY A 1 185 ? -21.498 0.005 35.775 1.00 95.62 185 GLY A O 1
ATOM 1445 N N . TRP A 1 186 ? -21.168 -0.629 33.645 1.00 94.19 186 TRP A N 1
ATOM 1446 C CA . TRP A 1 186 ? -22.512 -1.183 33.442 1.00 94.19 186 TRP A CA 1
ATOM 1447 C C . TRP A 1 186 ? -22.825 -2.329 34.397 1.00 94.19 186 TRP A C 1
ATOM 1449 O O . TRP A 1 186 ? -23.920 -2.388 34.947 1.00 94.19 186 TRP A O 1
ATOM 1459 N N . THR A 1 187 ? -21.860 -3.218 34.635 1.00 95.62 187 THR A N 1
ATOM 1460 C CA . THR A 1 187 ? -22.039 -4.342 35.565 1.00 95.62 187 THR A CA 1
ATOM 1461 C C . THR A 1 187 ? -22.247 -3.847 36.999 1.00 95.62 187 THR A C 1
ATOM 1463 O O . THR A 1 187 ? -23.122 -4.344 37.704 1.00 95.62 187 THR A O 1
ATOM 1466 N N . GLN A 1 188 ? -21.479 -2.839 37.429 1.00 95.75 188 GLN A N 1
ATOM 1467 C CA . GLN A 1 188 ? -21.642 -2.231 38.753 1.00 95.75 188 GLN A CA 1
ATOM 1468 C C . GLN A 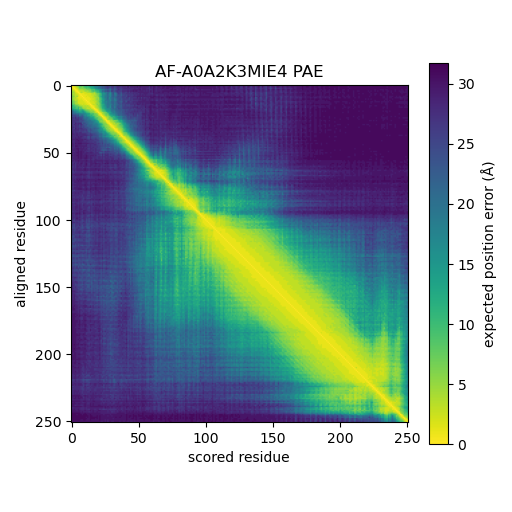1 188 ? -22.976 -1.492 38.888 1.00 95.75 188 GLN A C 1
ATOM 1470 O O . GLN A 1 188 ? -23.640 -1.627 39.912 1.00 95.75 188 GLN A O 1
ATOM 1475 N N . LEU A 1 189 ? -23.374 -0.726 37.867 1.00 96.50 189 LEU A N 1
ATOM 1476 C CA . LEU A 1 189 ? -24.643 -0.001 37.870 1.00 96.50 189 LEU A CA 1
ATOM 1477 C C . LEU A 1 189 ? -2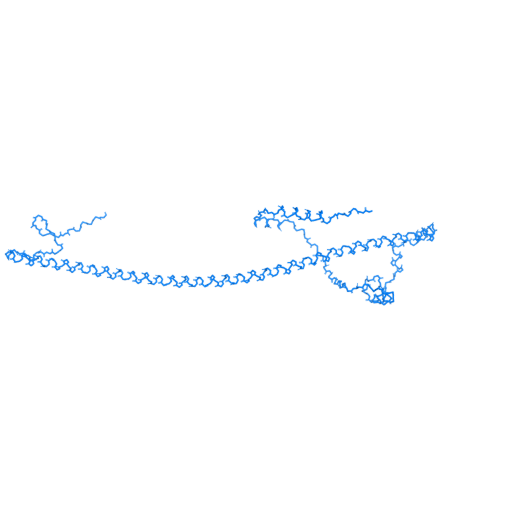5.832 -0.963 37.904 1.00 96.50 189 LEU A C 1
ATOM 1479 O O . LEU A 1 189 ? -26.762 -0.744 38.671 1.00 96.50 189 LEU A O 1
ATOM 1483 N N . LYS A 1 190 ? -25.770 -2.049 37.123 1.00 96.62 190 LYS A N 1
ATOM 1484 C CA . LYS A 1 190 ? -26.792 -3.097 37.123 1.00 96.62 190 LYS A CA 1
ATOM 1485 C C . LYS A 1 190 ? -26.954 -3.707 38.512 1.00 96.62 190 LYS A C 1
ATOM 1487 O O . LYS A 1 190 ? -28.071 -3.775 39.002 1.00 96.62 190 LYS A O 1
ATOM 1492 N N . LYS A 1 191 ? -25.843 -4.072 39.160 1.00 96.56 191 LYS A N 1
ATOM 1493 C CA . LYS A 1 191 ? -25.879 -4.624 40.516 1.00 96.56 191 LYS A CA 1
ATOM 1494 C C . LYS A 1 191 ? -26.475 -3.638 41.524 1.00 96.56 191 LYS A C 1
ATOM 1496 O O . LYS A 1 191 ? -27.328 -4.027 42.302 1.00 96.56 191 LYS A O 1
ATOM 1501 N N . LYS A 1 192 ? -26.068 -2.364 41.483 1.00 96.69 192 LYS A N 1
ATOM 1502 C CA . LYS A 1 192 ? -26.654 -1.332 42.355 1.00 96.69 192 LYS A CA 1
ATOM 1503 C C . LYS A 1 192 ? -28.157 -1.200 42.150 1.00 96.69 192 LYS A C 1
ATOM 1505 O O . LYS A 1 192 ? -28.885 -1.120 43.121 1.00 96.69 192 LYS A O 1
ATOM 1510 N N . LEU A 1 193 ? -28.609 -1.209 40.898 1.00 96.44 193 LEU A N 1
ATOM 1511 C CA . LEU A 1 193 ? -30.031 -1.119 40.589 1.00 96.44 193 LEU A CA 1
ATOM 1512 C C . LEU A 1 193 ? -30.800 -2.352 41.087 1.00 96.44 193 LEU A C 1
ATOM 1514 O O . LEU A 1 193 ? -31.908 -2.210 41.588 1.00 96.44 193 LEU A O 1
ATOM 1518 N N . GLU A 1 194 ? -30.220 -3.548 40.965 1.00 96.81 194 GLU A N 1
ATOM 1519 C CA . GLU A 1 194 ? -30.784 -4.781 41.530 1.00 96.81 194 GLU A CA 1
ATOM 1520 C C . GLU A 1 194 ? -30.878 -4.701 43.066 1.00 96.81 194 GLU A C 1
ATOM 1522 O O . GLU A 1 194 ? -31.932 -5.009 43.622 1.00 96.81 194 GLU A O 1
ATOM 1527 N N . ASP A 1 195 ? -29.820 -4.231 43.735 1.00 96.69 195 ASP A N 1
ATOM 1528 C CA . ASP A 1 195 ? -29.784 -4.041 45.192 1.00 96.69 195 ASP A CA 1
ATOM 1529 C C . ASP A 1 195 ? -30.828 -2.992 45.643 1.00 96.69 195 ASP A C 1
ATOM 1531 O O . ASP A 1 195 ? -31.620 -3.258 46.549 1.00 96.69 195 ASP A O 1
ATOM 1535 N N . ASP A 1 196 ? -30.905 -1.844 44.958 1.00 96.25 196 ASP A N 1
ATOM 1536 C CA . ASP A 1 196 ? -31.871 -0.773 45.238 1.00 96.25 196 ASP A CA 1
ATOM 1537 C C . ASP A 1 196 ? -33.317 -1.272 45.083 1.00 96.25 196 ASP A C 1
ATOM 1539 O O . ASP A 1 196 ? -34.168 -0.978 45.921 1.00 96.25 196 ASP A O 1
ATOM 1543 N N . VAL A 1 197 ? -33.618 -2.057 44.039 1.00 96.75 197 VAL A N 1
ATOM 1544 C CA . VAL A 1 197 ? -34.956 -2.646 43.839 1.00 96.75 197 VAL A CA 1
ATOM 1545 C C . VAL A 1 197 ? -35.334 -3.555 45.006 1.00 96.75 197 VAL A C 1
ATOM 1547 O O . VAL A 1 197 ? -36.459 -3.467 45.501 1.00 96.75 197 VAL A O 1
ATOM 1550 N N . VAL A 1 198 ? -34.410 -4.398 45.469 1.00 96.25 198 VAL A N 1
ATOM 1551 C CA . VAL A 1 198 ? -34.647 -5.288 46.616 1.00 96.25 198 VAL A CA 1
ATOM 1552 C C . VAL A 1 198 ? -34.885 -4.485 47.895 1.00 96.25 198 VAL A C 1
ATOM 1554 O O . VAL A 1 198 ? -35.790 -4.812 48.669 1.00 96.25 198 VAL A O 1
ATOM 1557 N N . ASP A 1 199 ? -34.108 -3.430 48.124 1.00 95.38 199 ASP A N 1
ATOM 1558 C CA . ASP A 1 199 ? -34.267 -2.574 49.300 1.00 95.38 199 ASP A CA 1
ATOM 1559 C C . ASP A 1 199 ? -35.576 -1.771 49.250 1.00 95.38 199 ASP A C 1
ATOM 1561 O O . ASP A 1 199 ? -36.282 -1.698 50.259 1.00 95.38 199 ASP A O 1
ATOM 1565 N N . TYR A 1 200 ? -35.978 -1.258 48.081 1.00 95.06 200 TYR A N 1
ATOM 1566 C CA . TYR A 1 200 ? -37.279 -0.605 47.902 1.00 95.06 200 TYR A CA 1
ATOM 1567 C C . TYR A 1 200 ? -38.448 -1.564 48.126 1.00 95.06 200 TYR A C 1
ATOM 1569 O O . TYR A 1 200 ? -39.401 -1.208 48.819 1.00 95.06 200 TYR A O 1
ATOM 1577 N N . GLN A 1 201 ? -38.380 -2.783 47.585 1.00 95.06 201 GLN A N 1
ATOM 1578 C CA . GLN A 1 201 ? -39.406 -3.806 47.806 1.00 95.06 201 GLN A CA 1
ATOM 1579 C C . GLN A 1 201 ? -39.531 -4.163 49.290 1.00 95.06 201 GLN A C 1
ATOM 1581 O O . GLN A 1 201 ? -40.644 -4.270 49.810 1.00 95.06 201 GLN A O 1
ATOM 1586 N N . ARG A 1 202 ? -38.398 -4.296 49.991 1.00 94.25 202 ARG A N 1
ATOM 1587 C CA . ARG A 1 202 ? -38.376 -4.553 51.435 1.00 94.25 202 ARG A CA 1
ATOM 1588 C C . ARG A 1 202 ? -38.985 -3.397 52.220 1.00 94.25 202 ARG A C 1
ATOM 1590 O O . ARG A 1 202 ? -39.890 -3.633 53.014 1.00 94.25 202 ARG A O 1
ATOM 1597 N N . GLY A 1 203 ? -38.544 -2.168 51.956 1.00 93.88 203 GLY A N 1
ATOM 1598 C CA . GLY A 1 203 ? -39.058 -0.975 52.629 1.00 93.88 203 GLY A CA 1
ATOM 1599 C C . GLY A 1 203 ? -40.556 -0.774 52.395 1.00 93.88 203 GLY A C 1
ATOM 1600 O O . GLY A 1 203 ? -41.282 -0.436 53.326 1.00 93.88 203 GLY A O 1
ATOM 1601 N N . PHE A 1 204 ? -41.049 -1.053 51.185 1.00 93.50 204 PHE A N 1
ATOM 1602 C CA . PHE A 1 204 ? -42.481 -1.001 50.887 1.00 93.50 204 PHE A CA 1
ATOM 1603 C C . PHE A 1 204 ? -43.267 -2.068 51.664 1.00 93.50 204 PHE A C 1
ATOM 1605 O O . PHE A 1 204 ? -44.299 -1.765 52.260 1.00 93.50 204 PHE A O 1
ATOM 1612 N N . ALA A 1 205 ? -42.765 -3.307 51.719 1.00 91.81 205 ALA A N 1
ATOM 1613 C CA . ALA A 1 205 ? -43.397 -4.388 52.476 1.00 91.81 205 ALA A CA 1
ATOM 1614 C C . ALA A 1 205 ? -43.405 -4.134 53.997 1.00 91.81 205 ALA A C 1
ATOM 1616 O O . ALA A 1 205 ? -44.356 -4.521 54.682 1.00 91.81 205 ALA A O 1
ATOM 1617 N N . GLU A 1 206 ? -42.359 -3.495 54.527 1.00 93.31 206 GLU A N 1
ATOM 1618 C CA . GLU A 1 206 ? -42.276 -3.053 55.924 1.00 93.31 206 GLU A CA 1
ATOM 1619 C C . GLU A 1 206 ? -43.288 -1.937 56.209 1.00 93.31 206 GLU A C 1
ATOM 1621 O O . GLU A 1 206 ? -44.124 -2.097 57.093 1.00 93.31 206 GLU A O 1
ATOM 1626 N N . GLN A 1 207 ? -43.317 -0.873 55.399 1.00 93.38 207 GLN A N 1
ATOM 1627 C CA . GLN A 1 207 ? -44.286 0.221 55.557 1.00 93.38 207 GLN A CA 1
ATOM 1628 C C . GLN A 1 207 ? -45.737 -0.255 55.458 1.00 93.38 207 GLN A C 1
ATOM 1630 O O . GLN A 1 207 ? -46.592 0.193 56.224 1.00 93.38 207 GLN A O 1
ATOM 1635 N N . TYR A 1 208 ? -46.024 -1.172 54.530 1.00 92.62 208 TYR A N 1
ATOM 1636 C CA . TYR A 1 208 ? -47.352 -1.762 54.393 1.00 92.62 208 TYR A CA 1
ATOM 1637 C C . TYR A 1 208 ? -47.758 -2.534 55.656 1.00 92.62 208 TYR A C 1
ATOM 1639 O O . TYR A 1 208 ? -48.872 -2.370 56.157 1.00 92.62 208 TYR A O 1
ATOM 1647 N N . ARG A 1 209 ? -46.840 -3.337 56.211 1.00 90.88 209 ARG A N 1
ATOM 1648 C CA . ARG A 1 209 ? -47.059 -4.079 57.460 1.00 90.88 209 ARG A CA 1
ATOM 1649 C C . ARG A 1 209 ? -47.304 -3.138 58.637 1.00 90.88 209 ARG A C 1
ATOM 1651 O O . ARG A 1 209 ? -48.302 -3.305 59.332 1.00 90.88 209 ARG A O 1
ATOM 1658 N N . ASP A 1 210 ? -46.445 -2.140 58.818 1.00 92.38 210 ASP A N 1
ATOM 1659 C CA . ASP A 1 210 ? -46.544 -1.180 59.919 1.00 92.38 210 ASP A CA 1
ATOM 1660 C C . ASP A 1 210 ? -47.841 -0.360 59.832 1.00 92.38 210 ASP A C 1
ATOM 1662 O O . ASP A 1 210 ? -48.521 -0.133 60.835 1.00 92.38 210 ASP A O 1
ATOM 1666 N N . GLY A 1 211 ? -48.225 0.063 58.622 1.00 93.00 211 GLY A N 1
ATOM 1667 C CA . GLY A 1 211 ? -49.485 0.763 58.372 1.00 93.00 211 GLY A CA 1
ATOM 1668 C C . GLY A 1 211 ? -50.706 -0.091 58.720 1.00 93.00 211 GLY A C 1
ATOM 1669 O O . GLY A 1 211 ? -51.634 0.394 59.373 1.00 93.00 211 GLY A O 1
ATOM 1670 N N . PHE A 1 212 ? -50.680 -1.371 58.347 1.00 92.06 212 PHE A N 1
ATOM 1671 C CA . PHE A 1 212 ? -51.738 -2.327 58.665 1.00 92.06 212 PHE A CA 1
ATOM 1672 C C . PHE A 1 212 ? -51.869 -2.574 60.178 1.00 92.06 212 PHE A C 1
ATOM 1674 O O . PHE A 1 212 ? -52.967 -2.490 60.732 1.00 92.06 212 PHE A O 1
ATOM 1681 N N . GLU A 1 213 ? -50.754 -2.805 60.876 1.00 90.81 213 GLU A N 1
ATOM 1682 C CA . GLU A 1 213 ? -50.738 -3.000 62.334 1.00 90.81 213 GLU A CA 1
ATOM 1683 C C . GLU A 1 213 ? -51.209 -1.749 63.094 1.00 90.81 213 GLU A C 1
ATOM 1685 O O . GLU A 1 213 ? -51.974 -1.846 64.065 1.00 90.81 213 GLU A O 1
ATOM 1690 N N . ASN A 1 214 ? -50.826 -0.560 62.619 1.00 92.81 214 ASN A N 1
ATOM 1691 C CA . ASN A 1 214 ? -51.312 0.705 63.164 1.00 92.81 214 ASN A CA 1
ATOM 1692 C C . ASN A 1 214 ? -52.825 0.874 62.969 1.00 92.81 214 ASN A C 1
ATOM 1694 O O . ASN A 1 214 ? -53.507 1.309 63.898 1.00 92.81 214 ASN A O 1
ATOM 1698 N N . ALA A 1 215 ? -53.374 0.500 61.809 1.00 91.44 215 ALA A N 1
ATOM 1699 C CA . ALA A 1 215 ? -54.815 0.563 61.559 1.00 91.44 215 ALA A CA 1
ATOM 1700 C C . ALA A 1 215 ? -55.603 -0.379 62.488 1.00 91.44 215 ALA A C 1
ATOM 1702 O O . ALA A 1 215 ? -56.582 0.042 63.108 1.00 91.44 215 ALA A O 1
ATOM 1703 N N . ILE A 1 216 ? -55.136 -1.620 62.673 1.00 89.38 216 ILE A N 1
ATOM 1704 C CA . ILE A 1 216 ? -55.726 -2.556 63.649 1.00 89.38 216 ILE A CA 1
ATOM 1705 C C . ILE A 1 216 ? -55.688 -1.959 65.061 1.00 89.38 216 ILE A C 1
ATOM 1707 O O . ILE A 1 216 ? -56.673 -2.037 65.802 1.00 89.38 216 ILE A O 1
ATOM 1711 N N . SER A 1 217 ? -54.568 -1.340 65.437 1.00 88.69 217 SER A N 1
ATOM 1712 C CA . SER A 1 217 ? -54.409 -0.704 66.748 1.00 88.69 217 SER A CA 1
ATOM 1713 C C . SER A 1 217 ? -55.400 0.445 66.955 1.00 88.69 217 SER A C 1
ATOM 1715 O O . SER A 1 217 ? -55.988 0.555 68.031 1.00 88.69 217 SER A O 1
ATOM 1717 N N . GLN A 1 218 ? -55.658 1.254 65.923 1.00 91.38 218 GLN A N 1
ATOM 1718 C CA . GLN A 1 218 ? -56.672 2.314 65.971 1.00 91.38 218 GLN A CA 1
ATOM 1719 C C . GLN A 1 218 ? -58.089 1.751 66.163 1.00 91.38 218 GLN A C 1
ATOM 1721 O O . GLN A 1 218 ? -58.842 2.272 66.989 1.00 91.38 218 GLN A O 1
ATOM 1726 N N . ILE A 1 219 ? -58.444 0.658 65.474 1.00 89.12 219 ILE A N 1
ATOM 1727 C CA . ILE A 1 219 ? -59.756 -0.000 65.629 1.00 89.12 219 ILE A CA 1
ATOM 1728 C C . ILE A 1 219 ? -59.957 -0.482 67.069 1.00 89.12 219 ILE A C 1
ATOM 1730 O O . ILE A 1 219 ? -61.013 -0.237 67.652 1.00 89.12 219 ILE A O 1
ATOM 1734 N N . ARG A 1 220 ? -58.933 -1.102 67.673 1.00 88.25 220 ARG A N 1
ATOM 1735 C CA . ARG A 1 220 ? -58.991 -1.576 69.069 1.00 88.25 220 ARG A CA 1
ATOM 1736 C C . ARG A 1 220 ? -59.264 -0.454 70.074 1.00 88.25 220 ARG A C 1
ATOM 1738 O O . ARG A 1 220 ? -59.869 -0.712 71.109 1.00 88.25 220 ARG A O 1
ATOM 1745 N N . ILE A 1 221 ? -58.829 0.773 69.782 1.00 90.38 221 ILE A N 1
ATOM 1746 C CA . ILE A 1 221 ? -59.069 1.944 70.638 1.00 90.38 221 ILE A CA 1
ATOM 1747 C C . ILE A 1 221 ? -60.493 2.482 70.447 1.00 90.38 221 ILE A C 1
ATOM 1749 O O . ILE A 1 221 ? -61.174 2.771 71.428 1.00 90.38 221 ILE A O 1
ATOM 1753 N N . ILE A 1 222 ? -60.946 2.625 69.197 1.00 91.69 222 ILE A N 1
ATOM 1754 C CA . ILE A 1 222 ? -62.242 3.246 68.868 1.00 91.69 222 ILE A CA 1
ATOM 1755 C C . ILE A 1 222 ? -63.416 2.303 69.175 1.00 91.69 222 ILE A C 1
ATOM 1757 O O . ILE A 1 222 ? -64.466 2.748 69.636 1.00 91.69 222 ILE A O 1
ATOM 1761 N N . ALA A 1 223 ? -63.244 1.005 68.927 1.00 88.12 223 ALA A N 1
ATOM 1762 C CA . ALA A 1 223 ? -64.281 -0.010 69.066 1.00 88.12 223 ALA A CA 1
ATOM 1763 C C . ALA A 1 223 ? -63.725 -1.265 69.772 1.00 88.12 223 ALA A C 1
ATOM 1765 O O . ALA A 1 223 ? -63.537 -2.305 69.140 1.00 88.12 223 ALA A O 1
ATOM 1766 N N . PRO A 1 224 ? -63.488 -1.205 71.096 1.00 85.25 224 PRO A N 1
ATOM 1767 C CA . PRO A 1 224 ? -62.786 -2.262 71.834 1.00 85.25 224 PRO A CA 1
ATOM 1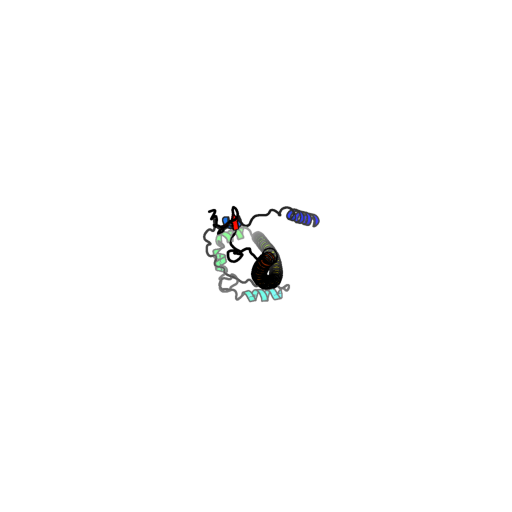768 C C . PRO A 1 224 ? -63.522 -3.610 71.869 1.00 85.25 224 PRO A C 1
ATOM 1770 O O . PRO A 1 224 ? -62.908 -4.637 72.138 1.00 85.25 224 PRO A O 1
ATOM 1773 N N . ASN A 1 225 ? -64.825 -3.622 71.580 1.00 87.12 225 ASN A N 1
ATOM 1774 C CA . ASN A 1 225 ? -65.643 -4.837 71.558 1.00 87.12 225 ASN A CA 1
ATOM 1775 C C . ASN A 1 225 ? -65.639 -5.553 70.193 1.00 87.12 225 ASN A C 1
ATOM 1777 O O . ASN A 1 225 ? -66.264 -6.604 70.062 1.00 87.12 225 ASN A O 1
ATOM 1781 N N . VAL A 1 226 ? -64.996 -4.982 69.167 1.00 83.25 226 VAL A N 1
ATOM 1782 C CA . VAL A 1 226 ? -64.900 -5.589 67.832 1.00 83.25 226 VAL A CA 1
ATOM 1783 C C . VAL A 1 226 ? -63.743 -6.585 67.809 1.00 83.25 226 VAL A C 1
ATOM 1785 O O . VAL A 1 226 ? -62.596 -6.235 68.087 1.00 83.25 226 VAL A O 1
ATOM 1788 N N . ASP A 1 227 ? -64.044 -7.833 67.449 1.00 82.38 227 ASP A N 1
ATOM 1789 C CA . ASP A 1 227 ? -63.035 -8.874 67.274 1.00 82.38 227 ASP A CA 1
ATOM 1790 C C . ASP A 1 227 ? -62.251 -8.658 65.971 1.00 82.38 227 ASP A C 1
ATOM 1792 O O . ASP A 1 227 ? -62.748 -8.893 64.871 1.00 82.38 227 ASP A O 1
ATOM 1796 N N . VAL A 1 228 ? -61.001 -8.219 66.110 1.00 82.31 228 VAL A N 1
ATOM 1797 C CA . VAL A 1 228 ? -60.057 -8.029 64.998 1.00 82.31 228 VAL A CA 1
ATOM 1798 C C . VAL A 1 228 ? -59.127 -9.229 64.792 1.00 82.31 228 VAL A C 1
ATOM 1800 O O . VAL A 1 228 ? -58.209 -9.150 63.983 1.00 82.31 228 VAL A O 1
ATOM 1803 N N . SER A 1 229 ? -59.326 -10.345 65.505 1.00 81.88 229 SER A N 1
ATOM 1804 C CA . SER A 1 229 ? -58.454 -11.529 65.392 1.00 81.88 229 SER A CA 1
ATOM 1805 C C . SER A 1 229 ? -58.492 -12.187 64.010 1.00 81.88 229 SER A C 1
ATOM 1807 O O . SER A 1 229 ? -57.532 -12.844 63.620 1.00 81.88 229 SER A O 1
ATOM 1809 N N . LYS A 1 230 ? -59.584 -11.987 63.262 1.00 80.50 230 LYS A N 1
ATOM 1810 C CA . LYS A 1 230 ? -59.771 -12.514 61.902 1.00 80.50 230 LYS A CA 1
ATOM 1811 C C . LYS A 1 230 ? -59.261 -11.585 60.797 1.00 80.50 230 LYS A C 1
ATOM 1813 O O . LYS A 1 230 ? -59.371 -11.938 59.627 1.00 80.50 230 LYS A O 1
ATOM 1818 N N . VAL A 1 231 ? -58.763 -10.398 61.148 1.00 82.25 231 VAL A N 1
ATOM 1819 C CA . VAL A 1 231 ? -58.265 -9.409 60.186 1.00 82.25 231 VAL A CA 1
ATOM 1820 C C . VAL A 1 231 ? -56.863 -9.817 59.735 1.00 82.25 231 VAL A C 1
ATOM 1822 O O . VAL A 1 231 ? -55.956 -9.944 60.554 1.00 82.25 231 VAL A O 1
ATOM 1825 N N . ASP A 1 232 ? -56.699 -10.017 58.430 1.00 83.19 232 ASP A N 1
ATOM 1826 C CA . ASP A 1 232 ? -55.445 -10.407 57.782 1.00 83.19 232 ASP A CA 1
ATOM 1827 C C . ASP A 1 232 ? -55.148 -9.429 56.640 1.00 83.19 232 ASP A C 1
ATOM 1829 O O . ASP A 1 232 ? -56.060 -8.960 55.960 1.00 83.19 232 ASP A O 1
ATOM 1833 N N . LYS A 1 233 ? -53.871 -9.093 56.462 1.00 80.69 233 LYS A N 1
ATOM 1834 C CA . LYS A 1 233 ? -53.400 -8.115 55.477 1.00 80.69 233 LYS A CA 1
ATOM 1835 C C . LYS A 1 233 ? -53.524 -8.587 54.029 1.00 80.69 233 LYS A C 1
ATOM 1837 O O . LYS A 1 233 ? -53.445 -7.759 53.134 1.00 80.69 233 LYS A O 1
ATOM 1842 N N . TYR A 1 234 ? -53.706 -9.885 53.804 1.00 81.44 234 TYR A N 1
ATOM 1843 C CA . TYR A 1 234 ? -53.908 -10.476 52.477 1.00 81.44 234 TYR A CA 1
ATOM 1844 C C . TYR A 1 234 ? -55.367 -10.862 52.212 1.00 81.44 234 TYR A C 1
ATOM 1846 O O . TYR A 1 234 ? -55.659 -11.561 51.248 1.00 81.44 234 TYR A O 1
ATOM 1854 N N . LYS A 1 235 ? -56.290 -10.458 53.090 1.00 81.81 235 LYS A N 1
ATOM 1855 C CA . LYS A 1 235 ? -57.717 -10.735 52.930 1.00 81.81 235 LYS A CA 1
ATOM 1856 C C . LYS A 1 235 ? -58.469 -9.458 52.609 1.00 81.81 235 LYS A C 1
ATOM 1858 O O . LYS A 1 235 ? -58.164 -8.383 53.126 1.00 81.81 235 LYS A O 1
ATOM 1863 N N . VAL A 1 236 ? -59.498 -9.595 51.787 1.00 79.38 236 VAL A N 1
ATOM 1864 C CA . VAL A 1 236 ? -60.337 -8.482 51.341 1.00 79.38 236 VAL A CA 1
ATOM 1865 C C . VAL A 1 236 ? -61.714 -8.561 51.991 1.00 79.38 236 VAL A C 1
ATOM 1867 O O . VAL A 1 236 ? -62.195 -9.634 52.358 1.00 79.38 236 VAL A O 1
ATOM 1870 N N . VAL A 1 237 ? -62.366 -7.409 52.160 1.00 77.06 237 VAL A N 1
ATOM 1871 C CA . VAL A 1 237 ? -63.740 -7.349 52.674 1.00 77.06 237 VAL A CA 1
ATOM 1872 C C . VAL A 1 237 ? -64.705 -7.325 51.491 1.00 77.06 237 VAL A C 1
ATOM 1874 O O . VAL A 1 237 ? -64.757 -6.334 50.763 1.00 77.06 237 VAL A O 1
ATOM 1877 N N . ARG A 1 238 ? -65.488 -8.394 51.313 1.00 77.19 238 ARG A N 1
ATOM 1878 C CA . ARG A 1 238 ? -66.596 -8.470 50.343 1.00 77.19 238 ARG A CA 1
ATOM 1879 C C . ARG A 1 238 ? -67.904 -8.669 51.109 1.00 77.19 238 ARG A C 1
ATOM 1881 O O . ARG A 1 238 ? -67.976 -9.507 52.002 1.00 77.19 238 ARG A O 1
ATOM 1888 N N . ASP A 1 239 ? -68.908 -7.840 50.824 1.00 76.31 239 ASP A N 1
ATOM 1889 C CA . ASP A 1 239 ? -70.237 -7.882 51.462 1.00 76.31 239 ASP A CA 1
ATOM 1890 C C . ASP A 1 239 ? -70.221 -7.906 53.007 1.00 76.31 239 ASP A C 1
ATOM 1892 O O . ASP A 1 239 ? -71.066 -8.514 53.662 1.00 76.31 239 ASP A O 1
ATOM 1896 N N . GLY A 1 240 ? -69.239 -7.231 53.614 1.00 75.19 240 GLY A N 1
ATOM 1897 C CA . GLY A 1 240 ? -69.081 -7.161 55.071 1.00 75.19 240 GLY A CA 1
ATOM 1898 C C . GLY A 1 240 ? -68.440 -8.396 55.717 1.00 75.19 240 GLY A C 1
ATOM 1899 O O . GLY A 1 240 ? -68.338 -8.442 56.943 1.00 75.19 240 GLY A O 1
ATOM 1900 N N . MET A 1 241 ? -67.974 -9.370 54.928 1.00 73.50 241 MET A N 1
ATOM 1901 C CA . MET A 1 241 ? -67.205 -10.526 55.396 1.00 73.50 241 MET A CA 1
ATOM 1902 C C . MET A 1 241 ? -65.758 -10.480 54.898 1.00 73.50 241 MET A C 1
ATOM 1904 O O . MET A 1 241 ? -65.474 -10.000 53.803 1.00 73.50 241 MET A O 1
ATOM 1908 N N . ILE A 1 242 ? -64.838 -10.985 55.723 1.00 76.50 242 ILE A N 1
ATOM 1909 C CA . ILE A 1 242 ? -63.420 -11.131 55.375 1.00 76.50 242 ILE A CA 1
ATOM 1910 C C . ILE A 1 242 ? -63.265 -12.436 54.591 1.00 76.50 242 ILE A C 1
ATOM 1912 O O . ILE A 1 242 ? -63.543 -13.509 55.133 1.00 76.50 242 ILE A O 1
ATOM 1916 N N . VAL A 1 243 ? -62.823 -12.336 53.341 1.00 80.19 243 VAL A N 1
ATOM 1917 C CA . VAL A 1 243 ? -62.611 -13.469 52.429 1.00 80.19 243 VAL A CA 1
ATOM 1918 C C . VAL A 1 243 ? -61.184 -13.455 51.886 1.00 80.19 243 VAL A C 1
ATOM 1920 O O . VAL A 1 243 ? -60.534 -12.408 51.866 1.00 80.19 243 VAL A O 1
ATOM 1923 N N . ASP A 1 244 ? -60.686 -14.624 51.487 1.00 80.31 244 ASP A N 1
ATOM 1924 C CA . ASP A 1 244 ? -59.406 -14.717 50.785 1.00 80.31 244 ASP A CA 1
ATOM 1925 C C . ASP A 1 244 ? -59.528 -14.033 49.419 1.00 80.31 244 ASP A C 1
ATOM 1927 O O . ASP A 1 244 ? -60.572 -14.102 48.763 1.00 80.31 244 ASP A O 1
ATOM 1931 N N . GLU A 1 245 ? -58.485 -13.308 49.024 1.00 71.50 245 GLU A N 1
ATOM 1932 C CA . GLU A 1 245 ? -58.398 -12.743 47.684 1.00 71.50 245 GLU A CA 1
ATOM 1933 C C . GLU A 1 245 ? -58.149 -13.912 46.721 1.00 71.50 245 GLU A C 1
ATOM 1935 O O . GLU A 1 245 ? -57.051 -14.457 46.668 1.00 71.50 245 GLU A O 1
ATOM 1940 N N . GLU A 1 246 ? -59.201 -14.393 46.052 1.00 65.06 246 GLU A N 1
ATOM 1941 C CA . GLU A 1 246 ? -59.061 -15.397 44.994 1.00 65.06 246 GLU A CA 1
ATOM 1942 C C . GLU A 1 246 ? -58.160 -14.811 43.893 1.00 65.06 246 GLU A C 1
ATOM 1944 O O . GLU A 1 246 ? -58.477 -13.762 43.329 1.00 65.06 246 GLU A O 1
ATOM 1949 N N . GLU A 1 247 ? -57.014 -15.455 43.634 1.00 53.41 247 GLU A N 1
ATOM 1950 C CA . GLU A 1 247 ? -56.143 -15.144 42.499 1.00 53.41 247 GLU A CA 1
ATOM 1951 C C . GLU A 1 247 ? -56.919 -15.441 41.210 1.00 53.41 247 GLU A C 1
ATOM 1953 O O . GLU A 1 247 ? -57.031 -16.593 40.790 1.00 53.41 247 GLU A O 1
ATOM 1958 N N . ASP A 1 248 ? -57.472 -14.405 40.579 1.00 51.94 248 ASP A N 1
ATOM 1959 C CA . ASP A 1 248 ? -57.909 -14.488 39.188 1.00 51.94 248 ASP A CA 1
ATOM 1960 C C . ASP A 1 248 ? -56.651 -14.670 38.313 1.00 51.94 248 ASP A C 1
ATOM 1962 O O . ASP A 1 248 ? -56.010 -13.709 37.880 1.00 51.94 248 ASP A O 1
ATOM 1966 N N . GLU A 1 249 ? -56.260 -15.928 38.088 1.00 45.94 249 GLU A N 1
ATOM 1967 C CA . GLU A 1 249 ? -55.334 -16.328 37.027 1.00 45.94 249 GLU A CA 1
ATOM 1968 C C . GLU A 1 249 ? -55.983 -16.024 35.661 1.00 45.94 249 GLU A C 1
ATOM 1970 O O . GLU A 1 249 ? -56.589 -16.892 35.030 1.00 45.94 249 GLU A O 1
ATOM 1975 N N . GLU A 1 250 ? -55.880 -14.783 35.176 1.00 41.69 250 GLU A N 1
ATOM 1976 C CA . GLU A 1 250 ? -56.132 -14.489 33.760 1.00 41.69 250 GLU A CA 1
ATOM 1977 C C . GLU A 1 250 ? -54.918 -14.929 32.923 1.00 41.69 250 GLU A C 1
ATOM 1979 O O . GLU A 1 250 ? -53.882 -14.261 32.861 1.00 41.69 250 GLU A O 1
ATOM 1984 N N . THR A 1 251 ? -55.072 -16.107 32.311 1.00 39.97 251 THR A N 1
ATOM 1985 C CA . THR A 1 251 ? -54.238 -16.696 31.245 1.00 39.97 251 THR A CA 1
ATOM 1986 C C . THR A 1 251 ? -54.290 -15.932 29.930 1.00 39.97 251 THR A C 1
ATOM 1988 O O . THR A 1 251 ? -55.414 -15.546 29.531 1.00 39.97 251 THR A O 1
#

Sequence (251 aa):
MAPKMSKKQMEELLESSKKEGISHVTANVVKELCNKNIPEAIPLQTVSVAFASTSKAPTNPTLWAKHLREFNEGPEDSLWNLSIDRSEIVDEHIIRRADEAKFARAGDIGICKALTSHNLRTIAMVRHLESAIIKKDVSIETLKNKVANLEKELAAEKEKLATAYSKLKKEKNDLAAKYKAESHGWTQLKKKLEDDVVDYQRGFAEQYRDGFENAISQIRIIAPNVDVSKVDKYKVVRDGMIVDEEEDEET

Radius of gyration: 54.51 Å; Cα contacts (8 Å, |Δi|>4): 45; chains: 1; bounding box: 120×48×140 Å